Protein AF-A0A2E7PBP3-F1 (afdb_monomer_lite)

Secondary structure (DSSP, 8-state):
--HHHHHH-SS-------TTSSTT--PPPPHHHHHHHHHHHHHHHHHHHHTSHHHHHHHHHHHHHH---SSSSS-HHHHHHHHHHHHHHHHHHHHHHHHHHHHHHHTTTSS-HHHHHHHHHGGGHHHHHHHHHHHHHHHHHHGGGGHHHHHHSTTSS---SSS-TT----TTSS-HHHHHHHHHHHHHHHHHHHHHHHHHHHHHH--SHHHHHHHHHHHHHHHHHHHHHHHHHHHSPP--

pLDDT: mean 82.7, std 11.02, range [46.56, 94.81]

Radius of gyration: 22.54 Å; chains: 1; bounding box: 54×60×59 Å

Structure (mmCIF, N/CA/C/O backbone):
data_AF-A0A2E7PBP3-F1
#
_entry.id   AF-A0A2E7PBP3-F1
#
loop_
_atom_site.group_PDB
_atom_site.id
_atom_site.type_symbol
_atom_site.label_atom_id
_atom_site.label_alt_id
_atom_site.label_comp_id
_atom_site.label_asym_id
_atom_site.label_entity_id
_atom_site.label_seq_id
_atom_site.pdbx_PDB_ins_code
_atom_site.Cartn_x
_atom_site.Cartn_y
_atom_site.Cartn_z
_atom_site.occupancy
_atom_site.B_iso_or_equiv
_atom_site.auth_seq_id
_atom_site.auth_comp_id
_atom_site.auth_asym_id
_atom_site.auth_atom_id
_atom_site.pdbx_PDB_model_num
ATOM 1 N N . ASP A 1 1 ? -3.703 -24.058 8.398 1.00 50.12 1 ASP A N 1
ATOM 2 C CA . ASP A 1 1 ? -2.609 -24.426 9.314 1.00 50.12 1 ASP A CA 1
ATOM 3 C C . ASP A 1 1 ? -2.657 -23.707 10.639 1.00 50.12 1 ASP A C 1
ATOM 5 O O . ASP A 1 1 ? -2.701 -22.487 10.687 1.00 50.12 1 ASP A O 1
ATOM 9 N N . CYS A 1 2 ? -2.611 -24.463 11.728 1.00 59.47 2 CYS A N 1
ATOM 10 C CA . CYS A 1 2 ? -2.166 -23.939 13.009 1.00 59.47 2 CYS A CA 1
ATOM 11 C C . CYS A 1 2 ? -0.939 -24.756 13.399 1.00 59.47 2 CYS A C 1
ATOM 13 O O . CYS A 1 2 ? -1.044 -25.735 14.134 1.00 59.47 2 CYS A O 1
ATOM 15 N N . TYR A 1 3 ? 0.222 -24.356 12.883 1.00 58.72 3 TYR A N 1
ATOM 16 C CA . TYR A 1 3 ? 1.511 -24.913 13.292 1.00 58.72 3 TYR A CA 1
ATOM 17 C C . TYR A 1 3 ? 1.663 -24.969 14.833 1.00 58.72 3 TYR A C 1
ATOM 19 O O . TYR A 1 3 ? 2.070 -26.009 15.354 1.00 58.72 3 TYR A O 1
ATOM 27 N N . PRO A 1 4 ? 1.194 -23.953 15.599 1.00 59.94 4 PRO A N 1
ATOM 28 C CA . PRO A 1 4 ? 1.173 -24.025 17.063 1.00 59.94 4 PRO A CA 1
ATOM 29 C C . PRO A 1 4 ? 0.233 -25.099 17.637 1.00 59.94 4 PRO A C 1
ATOM 31 O O . PRO A 1 4 ? 0.480 -25.616 18.720 1.00 59.94 4 PRO A O 1
ATOM 34 N N . CYS A 1 5 ? -0.856 -25.438 16.944 1.00 65.56 5 CYS A N 1
ATOM 35 C CA . CYS A 1 5 ? -1.838 -26.419 17.405 1.00 65.56 5 CYS A CA 1
ATOM 36 C C . CYS A 1 5 ? -1.342 -27.845 17.166 1.00 65.56 5 CYS A C 1
ATOM 38 O O . CYS A 1 5 ? -1.518 -28.691 18.032 1.00 65.56 5 CYS A O 1
ATOM 40 N N . PHE A 1 6 ? -0.660 -28.097 16.044 1.00 72.81 6 PHE A N 1
ATOM 41 C CA . PHE A 1 6 ? -0.008 -29.386 15.792 1.00 72.81 6 PHE A CA 1
ATOM 42 C C . PHE A 1 6 ? 1.101 -29.673 16.815 1.00 72.81 6 PHE A C 1
ATOM 44 O O . PHE A 1 6 ? 1.270 -30.810 17.251 1.00 72.81 6 PHE A O 1
ATOM 51 N N . GLN A 1 7 ? 1.821 -28.633 17.252 1.00 72.62 7 GLN A N 1
ATOM 52 C CA . GLN A 1 7 ? 2.801 -28.747 18.334 1.00 72.62 7 GLN A CA 1
ATOM 53 C C . GLN A 1 7 ? 2.174 -28.976 19.719 1.00 72.62 7 GLN A C 1
ATOM 55 O O . GLN A 1 7 ? 2.818 -29.592 20.563 1.00 72.62 7 GLN A O 1
ATOM 60 N N . ARG A 1 8 ? 0.952 -28.485 19.971 1.00 74.00 8 ARG A N 1
ATOM 61 C CA . ARG A 1 8 ? 0.270 -28.578 21.280 1.00 74.00 8 ARG A CA 1
ATOM 62 C C . ARG A 1 8 ? -0.692 -29.762 21.418 1.00 74.00 8 ARG A C 1
ATOM 64 O O . ARG A 1 8 ? -1.149 -30.021 22.527 1.00 74.00 8 ARG A O 1
ATOM 71 N N . ALA A 1 9 ? -1.045 -30.439 20.329 1.00 76.19 9 ALA A N 1
ATOM 72 C CA . ALA A 1 9 ? -2.023 -31.521 20.350 1.00 76.19 9 ALA A CA 1
ATOM 73 C C . ALA A 1 9 ? -1.389 -32.856 20.774 1.00 76.19 9 ALA A C 1
ATOM 75 O O . ALA A 1 9 ? -0.357 -33.254 20.228 1.00 76.19 9 ALA A O 1
ATOM 76 N N . ASN A 1 10 ? -2.039 -33.552 21.713 1.00 79.00 10 ASN A N 1
ATOM 77 C CA . ASN A 1 10 ? -1.690 -34.928 22.086 1.00 79.00 10 ASN A CA 1
ATOM 78 C C . ASN A 1 10 ? -2.076 -35.927 20.984 1.00 79.00 10 ASN A C 1
ATOM 80 O O . ASN A 1 10 ? -1.294 -36.827 20.697 1.00 79.00 10 ASN A O 1
ATOM 84 N N . ASP A 1 11 ? -3.213 -35.705 20.317 1.00 77.50 11 ASP A N 1
ATOM 85 C CA . ASP A 1 11 ? -3.661 -36.482 19.159 1.00 77.50 11 ASP A CA 1
ATOM 86 C C . ASP A 1 11 ? -3.612 -35.617 17.897 1.00 77.50 11 ASP A C 1
ATOM 88 O O . ASP A 1 11 ? -4.180 -34.523 17.835 1.00 77.50 11 ASP A O 1
ATOM 92 N N . ARG A 1 12 ? -2.870 -36.086 16.892 1.00 79.25 12 ARG A N 1
ATOM 93 C CA . ARG A 1 12 ? -2.597 -35.342 15.659 1.00 79.25 12 ARG A CA 1
ATOM 94 C C . ARG A 1 12 ? -3.465 -35.880 14.534 1.00 79.25 12 ARG A C 1
ATOM 96 O O . ARG A 1 12 ? -3.258 -37.000 14.080 1.00 79.25 12 ARG A O 1
ATOM 103 N N . GLU A 1 13 ? -4.373 -35.048 14.038 1.00 75.94 13 GLU A N 1
ATOM 104 C CA . GLU A 1 13 ? -5.238 -35.381 12.906 1.00 75.94 13 GLU A CA 1
ATOM 105 C C . GLU A 1 13 ? -5.056 -34.394 11.752 1.00 75.94 13 GLU A C 1
ATOM 107 O O . GLU A 1 13 ? -4.925 -33.180 11.948 1.00 75.94 13 GLU A O 1
ATOM 112 N N . ILE A 1 14 ? -5.066 -34.922 10.528 1.00 69.38 14 ILE A N 1
ATOM 113 C CA . ILE A 1 14 ? -5.002 -34.123 9.305 1.00 69.38 14 ILE A CA 1
ATOM 114 C C . ILE A 1 14 ? -6.426 -33.706 8.947 1.00 69.38 14 ILE A C 1
ATOM 116 O O . ILE A 1 14 ? -7.207 -34.492 8.419 1.00 69.38 14 ILE A O 1
ATOM 120 N N . ASN A 1 15 ? -6.755 -32.449 9.228 1.00 68.88 15 ASN A N 1
ATOM 121 C CA . ASN A 1 15 ? -8.047 -31.870 8.883 1.00 68.88 15 ASN A CA 1
ATOM 122 C C . ASN A 1 15 ? -7.936 -31.063 7.584 1.00 68.88 15 ASN A C 1
ATOM 124 O O . ASN A 1 15 ? -7.328 -29.991 7.560 1.00 68.88 15 ASN A O 1
ATOM 128 N N . LEU A 1 16 ? -8.555 -31.563 6.513 1.00 62.84 16 LEU A N 1
ATOM 129 C CA . LEU A 1 16 ? -8.739 -30.808 5.275 1.00 62.84 16 LEU A CA 1
ATOM 130 C C . LEU A 1 16 ? -9.813 -29.739 5.504 1.00 62.84 16 LEU A C 1
ATOM 132 O O . LEU A 1 16 ? -10.964 -30.051 5.807 1.00 62.84 16 LEU A O 1
ATOM 136 N N . ARG A 1 17 ? -9.433 -28.466 5.375 1.00 58.81 17 ARG A N 1
ATOM 137 C CA . ARG A 1 17 ? -10.348 -27.319 5.452 1.00 58.81 17 ARG A CA 1
ATOM 138 C C . ARG A 1 17 ? -10.373 -26.588 4.111 1.00 58.81 17 ARG A C 1
ATOM 140 O O . ARG A 1 17 ? -9.314 -26.451 3.500 1.00 58.81 17 ARG A O 1
ATOM 147 N N . PRO A 1 18 ? -11.537 -26.086 3.669 1.00 55.66 18 PRO A N 1
ATOM 148 C CA . PRO A 1 18 ? -11.598 -25.240 2.490 1.00 55.66 18 PRO A CA 1
ATOM 149 C C . PRO A 1 18 ? -10.887 -23.890 2.753 1.00 55.66 18 PRO A C 1
ATOM 151 O O . PRO A 1 18 ? -10.812 -23.441 3.906 1.00 55.66 18 PRO A O 1
ATOM 154 N N . PRO A 1 19 ? -10.303 -23.265 1.712 1.00 52.78 19 PRO A N 1
ATOM 155 C CA . PRO A 1 19 ? -9.410 -22.103 1.836 1.00 52.78 19 PRO A CA 1
ATOM 156 C C . PRO A 1 19 ? -10.074 -20.846 2.428 1.00 52.78 19 PRO A C 1
ATOM 158 O O . PRO A 1 19 ? -9.392 -19.964 2.943 1.00 52.78 19 PRO A O 1
ATOM 161 N N . ASP A 1 20 ? -11.401 -20.778 2.418 1.00 48.91 20 ASP A N 1
ATOM 162 C CA . ASP A 1 20 ? -12.243 -19.705 2.953 1.00 48.91 20 ASP A CA 1
ATOM 163 C C . ASP A 1 20 ? -12.554 -19.836 4.460 1.00 48.91 20 ASP A C 1
ATOM 165 O O . ASP A 1 20 ? -12.991 -18.873 5.090 1.00 48.91 20 ASP A O 1
ATOM 169 N N . GLY A 1 21 ? -12.280 -20.989 5.085 1.00 47.09 21 GLY A N 1
ATOM 170 C CA . GLY A 1 21 ? -12.581 -21.253 6.503 1.00 47.09 21 GLY A CA 1
ATOM 171 C C . GLY A 1 21 ? -11.611 -20.627 7.522 1.00 47.09 21 GLY A C 1
ATOM 172 O O . GLY A 1 21 ? -11.747 -20.851 8.727 1.00 47.09 21 GLY A O 1
ATOM 173 N N . GLY A 1 22 ? -10.604 -19.881 7.057 1.00 48.12 22 GLY A N 1
ATOM 174 C CA . GLY A 1 22 ? -9.501 -19.328 7.856 1.00 48.12 22 GLY A CA 1
ATOM 175 C C . GLY A 1 22 ? -9.790 -18.077 8.710 1.00 48.12 22 GLY A C 1
ATOM 176 O O . GLY A 1 22 ? -9.338 -18.045 9.857 1.00 48.12 22 GLY A O 1
ATOM 177 N N . PRO A 1 23 ? -10.559 -17.062 8.260 1.00 49.47 23 PRO A N 1
ATOM 178 C CA . PRO A 1 23 ? -10.717 -15.810 9.009 1.00 49.47 23 PRO A CA 1
ATOM 179 C C . PRO A 1 23 ? -11.708 -15.911 10.189 1.00 49.47 23 PRO A C 1
ATOM 181 O O . PRO A 1 23 ? -12.169 -14.908 10.730 1.00 49.47 23 PRO A O 1
ATOM 184 N N . GLY A 1 24 ? -12.078 -17.128 10.596 1.00 46.56 24 GLY A N 1
ATOM 185 C CA . GLY A 1 24 ? -12.981 -17.394 11.717 1.00 46.56 24 GLY A CA 1
ATOM 186 C C . GLY A 1 24 ? -12.306 -17.517 13.085 1.00 46.56 24 GLY A C 1
ATOM 187 O O . GLY A 1 24 ? -13.014 -17.676 14.077 1.00 46.56 24 GLY A O 1
ATOM 188 N N . ARG A 1 25 ? -10.968 -17.482 13.180 1.00 50.78 25 ARG A N 1
ATOM 189 C CA . ARG A 1 25 ? -10.308 -17.523 14.494 1.00 50.78 25 ARG A CA 1
ATOM 190 C C . ARG A 1 25 ? -10.480 -16.176 15.193 1.00 50.78 25 ARG A C 1
ATOM 192 O O . ARG A 1 25 ? -9.994 -15.162 14.713 1.00 50.78 25 ARG A O 1
ATOM 199 N N . ASN A 1 26 ? -11.125 -16.204 16.357 1.00 49.38 26 ASN A N 1
ATOM 200 C CA . ASN A 1 26 ? -11.269 -15.085 17.299 1.00 49.38 26 ASN A CA 1
ATOM 201 C C . ASN A 1 26 ? -9.940 -14.668 17.965 1.00 49.38 26 ASN A C 1
ATOM 203 O O . ASN A 1 26 ? -9.948 -14.078 19.042 1.00 49.38 26 ASN A O 1
ATOM 207 N N . GLU A 1 27 ? -8.795 -15.007 17.377 1.00 58.09 27 GLU A N 1
ATOM 208 C CA . GLU A 1 27 ? -7.503 -14.614 17.923 1.00 58.09 27 GLU A CA 1
ATOM 209 C C . GLU A 1 27 ? -7.128 -13.259 17.321 1.00 58.09 27 GLU A C 1
ATOM 211 O O . GLU A 1 27 ? -7.118 -13.126 16.093 1.00 58.09 27 GLU A O 1
ATOM 216 N N . PRO A 1 28 ? -6.856 -12.237 18.154 1.00 61.94 28 PRO A N 1
ATOM 217 C CA . PRO A 1 28 ? -6.335 -10.983 17.649 1.00 61.94 28 PRO A CA 1
ATOM 218 C C . PRO A 1 28 ? -5.055 -11.267 16.864 1.00 61.94 28 PRO A C 1
ATOM 220 O O . PRO A 1 28 ? -4.214 -12.067 17.278 1.00 61.94 28 PRO A O 1
ATOM 223 N N . VAL A 1 29 ? -4.937 -10.610 15.716 1.00 70.25 29 VAL A N 1
ATOM 224 C CA . VAL A 1 29 ? -3.761 -10.695 14.855 1.00 70.25 29 VAL A CA 1
ATOM 225 C C . VAL A 1 29 ? -2.494 -10.376 15.657 1.00 70.25 29 VAL A C 1
ATOM 227 O O . VAL A 1 29 ? -2.512 -9.495 16.518 1.00 70.25 29 VAL A O 1
ATOM 230 N N . THR A 1 30 ? -1.400 -11.093 15.393 1.00 83.62 30 THR A N 1
ATOM 231 C CA . THR A 1 30 ? -0.094 -10.778 15.987 1.00 83.62 30 THR A CA 1
ATOM 232 C C . THR A 1 30 ? 0.406 -9.424 15.486 1.00 83.62 30 THR A C 1
ATOM 234 O O . THR A 1 30 ? 0.075 -9.002 14.376 1.00 83.62 30 THR A O 1
ATOM 237 N N . ASP A 1 31 ? 1.220 -8.736 16.286 1.00 86.25 31 ASP A N 1
ATOM 238 C CA . ASP A 1 31 ? 1.778 -7.435 15.890 1.00 86.25 31 ASP A CA 1
ATOM 239 C C . ASP A 1 31 ? 2.553 -7.521 14.573 1.00 86.25 31 ASP A C 1
ATOM 241 O O . ASP A 1 31 ? 2.457 -6.617 13.746 1.00 86.25 31 ASP A O 1
ATOM 245 N N . ASP A 1 32 ? 3.221 -8.650 14.336 1.00 88.50 32 ASP A N 1
ATOM 246 C CA . ASP A 1 32 ? 3.989 -8.907 13.119 1.00 88.50 32 ASP A CA 1
ATOM 247 C C . ASP A 1 32 ? 3.109 -8.910 11.866 1.00 88.50 32 ASP A C 1
ATOM 249 O O . ASP A 1 32 ? 3.471 -8.319 10.852 1.00 88.50 32 ASP A O 1
ATOM 253 N N . LEU A 1 33 ? 1.928 -9.538 11.920 1.00 87.56 33 LEU A N 1
ATOM 254 C CA . LEU A 1 33 ? 1.027 -9.578 10.768 1.00 87.56 33 LEU A CA 1
ATOM 255 C C . LEU A 1 33 ? 0.366 -8.213 10.542 1.00 87.56 33 LEU A C 1
ATOM 257 O O . LEU A 1 33 ? 0.184 -7.809 9.396 1.00 87.56 33 LEU A O 1
ATOM 261 N N . LEU A 1 34 ? 0.052 -7.470 11.607 1.00 90.00 34 LEU A N 1
ATOM 262 C CA . LEU A 1 34 ? -0.427 -6.097 11.459 1.00 90.00 34 LEU A CA 1
ATOM 263 C C . LEU A 1 34 ? 0.642 -5.203 10.811 1.00 90.00 34 LEU A C 1
ATOM 265 O O . LEU A 1 34 ? 0.336 -4.458 9.878 1.00 90.00 34 LEU A O 1
ATOM 269 N N . ALA A 1 35 ? 1.888 -5.304 11.280 1.00 90.94 35 ALA A N 1
ATOM 270 C CA . ALA A 1 35 ? 3.021 -4.590 10.710 1.00 90.94 35 ALA A CA 1
ATOM 271 C C . ALA A 1 35 ? 3.249 -4.986 9.246 1.00 90.94 35 ALA A C 1
ATOM 273 O O . ALA A 1 35 ? 3.438 -4.106 8.416 1.00 90.94 35 ALA A O 1
ATOM 274 N N . LEU A 1 36 ? 3.146 -6.275 8.907 1.00 91.62 36 LEU A N 1
ATOM 275 C CA . LEU A 1 36 ? 3.270 -6.770 7.535 1.00 91.62 36 LEU A CA 1
ATOM 276 C C . LEU A 1 36 ? 2.199 -6.182 6.609 1.00 91.62 36 LEU A C 1
ATOM 278 O O . LEU A 1 36 ? 2.521 -5.729 5.515 1.00 91.62 36 LEU A O 1
ATOM 282 N N . VAL A 1 37 ? 0.934 -6.161 7.036 1.00 90.56 37 VAL A N 1
ATOM 283 C CA . VAL A 1 37 ? -0.168 -5.610 6.229 1.00 90.56 37 VAL A CA 1
ATOM 284 C C . VAL A 1 37 ? -0.010 -4.101 6.040 1.00 90.56 37 VAL A C 1
ATOM 286 O O . VAL A 1 37 ? -0.184 -3.600 4.930 1.00 90.56 37 VAL A O 1
ATOM 289 N N . ALA A 1 38 ? 0.358 -3.373 7.099 1.00 91.88 38 ALA A N 1
ATOM 290 C CA . ALA A 1 38 ? 0.622 -1.940 7.014 1.00 91.88 38 ALA A CA 1
ATOM 291 C C . ALA A 1 38 ? 1.841 -1.630 6.134 1.00 91.88 38 ALA A C 1
ATOM 293 O O . ALA A 1 38 ? 1.794 -0.691 5.342 1.00 91.88 38 ALA A O 1
ATOM 294 N N . LEU A 1 39 ? 2.897 -2.443 6.233 1.00 93.50 39 LEU A N 1
ATOM 295 C CA . LEU A 1 39 ? 4.080 -2.343 5.389 1.00 93.50 39 LEU A CA 1
ATOM 296 C C . LEU A 1 39 ? 3.709 -2.562 3.925 1.00 93.50 39 LEU A C 1
ATOM 298 O O . LEU A 1 39 ? 4.010 -1.709 3.106 1.00 93.50 39 LEU A O 1
ATOM 302 N N . MET A 1 40 ? 2.997 -3.647 3.614 1.00 92.00 40 MET A N 1
ATOM 303 C CA . MET A 1 40 ? 2.565 -3.975 2.255 1.00 92.00 40 MET A CA 1
ATOM 304 C C . MET A 1 40 ? 1.701 -2.867 1.638 1.00 92.00 40 MET A C 1
ATOM 306 O O . MET A 1 40 ? 1.922 -2.479 0.497 1.00 92.00 40 MET A O 1
ATOM 310 N N . LEU A 1 41 ? 0.729 -2.327 2.378 1.00 91.38 41 LEU A N 1
ATOM 311 C CA . LEU A 1 41 ? -0.099 -1.221 1.884 1.00 91.38 41 LEU A CA 1
ATOM 312 C C . LEU A 1 41 ? 0.713 0.060 1.709 1.00 91.38 41 LEU A C 1
ATOM 314 O O . LEU A 1 41 ? 0.583 0.738 0.691 1.00 91.38 41 LEU A O 1
ATOM 318 N N . GLY A 1 42 ? 1.556 0.387 2.685 1.00 92.56 42 GLY A N 1
ATOM 319 C CA . GLY A 1 42 ? 2.391 1.579 2.662 1.00 92.56 42 GLY A CA 1
ATOM 320 C C . GLY A 1 42 ? 3.400 1.578 1.520 1.00 92.56 42 GLY A C 1
ATOM 321 O O . GLY A 1 42 ? 3.519 2.582 0.825 1.00 92.56 42 GLY A O 1
ATOM 322 N N . THR A 1 43 ? 4.091 0.460 1.289 1.00 91.94 43 THR A N 1
ATOM 323 C CA . THR A 1 43 ? 5.125 0.363 0.252 1.00 91.94 43 THR A CA 1
ATOM 324 C C . THR A 1 43 ? 4.532 0.421 -1.144 1.00 91.94 43 THR A C 1
ATOM 326 O O . THR A 1 43 ? 5.032 1.184 -1.957 1.00 91.94 43 THR A O 1
ATOM 329 N N . VAL A 1 44 ? 3.434 -0.290 -1.421 1.00 89.75 44 VAL A N 1
ATOM 330 C CA . VAL A 1 44 ? 2.778 -0.207 -2.740 1.00 89.75 44 VAL A CA 1
ATOM 331 C C . VAL A 1 44 ? 2.176 1.187 -2.959 1.00 89.75 44 VAL A C 1
ATOM 333 O O . VAL A 1 44 ? 2.178 1.703 -4.073 1.00 89.75 44 VAL A O 1
ATOM 336 N N . THR A 1 45 ? 1.680 1.840 -1.902 1.00 89.31 45 THR A N 1
ATOM 337 C CA . THR A 1 45 ? 1.207 3.233 -2.005 1.00 89.31 45 THR A CA 1
ATOM 338 C C . THR A 1 45 ? 2.361 4.180 -2.330 1.00 89.31 45 THR A C 1
ATOM 340 O O . THR A 1 45 ? 2.196 5.052 -3.177 1.00 89.31 45 THR A O 1
ATOM 343 N N . PHE A 1 46 ? 3.523 4.001 -1.694 1.00 91.81 46 PHE A N 1
ATOM 344 C CA . PHE A 1 46 ? 4.713 4.791 -1.994 1.00 91.81 46 PHE A CA 1
ATOM 345 C C . PHE A 1 46 ? 5.236 4.538 -3.408 1.00 91.81 46 PHE A C 1
ATOM 347 O O . PHE A 1 46 ? 5.533 5.501 -4.096 1.00 91.81 46 PHE A O 1
ATOM 354 N N . ASP A 1 47 ? 5.288 3.282 -3.850 1.00 89.25 47 ASP A N 1
ATOM 355 C CA . ASP A 1 47 ? 5.713 2.899 -5.200 1.00 89.25 47 ASP A CA 1
ATOM 356 C C . ASP A 1 47 ? 4.852 3.568 -6.281 1.00 89.25 47 ASP A C 1
ATOM 358 O O . ASP A 1 47 ? 5.364 4.158 -7.225 1.00 89.25 47 ASP A O 1
ATOM 362 N N . GLY A 1 48 ? 3.528 3.574 -6.100 1.00 86.75 48 GLY A N 1
ATOM 363 C CA . GLY A 1 48 ? 2.649 4.308 -7.005 1.00 86.75 48 GLY A CA 1
ATOM 364 C C . GLY A 1 48 ? 2.808 5.825 -6.894 1.00 86.75 48 GLY A C 1
ATOM 365 O O . GLY A 1 48 ? 2.788 6.519 -7.904 1.00 86.75 48 GLY A O 1
ATOM 366 N N . PHE A 1 49 ? 2.974 6.356 -5.681 1.00 89.25 49 PHE A N 1
ATOM 367 C CA . PHE A 1 49 ? 3.121 7.794 -5.455 1.00 89.25 49 PHE A CA 1
ATOM 368 C C . PHE A 1 49 ? 4.446 8.353 -5.994 1.00 89.25 49 PHE A C 1
ATOM 370 O O . PHE A 1 49 ? 4.457 9.466 -6.521 1.00 89.25 49 PHE A O 1
ATOM 377 N N . SER A 1 50 ? 5.541 7.598 -5.905 1.00 89.88 50 SER A N 1
ATOM 378 C CA . SER A 1 50 ? 6.876 8.028 -6.334 1.00 89.88 50 SER A CA 1
ATOM 379 C C . SER A 1 50 ? 6.987 8.216 -7.850 1.00 89.88 50 SER A C 1
ATOM 381 O O . SER A 1 50 ? 7.805 9.011 -8.310 1.00 89.88 50 SER A O 1
ATOM 383 N N . ALA A 1 51 ? 6.115 7.550 -8.611 1.00 85.94 51 ALA A N 1
ATOM 384 C CA . ALA A 1 51 ? 5.974 7.696 -10.056 1.00 85.94 51 ALA A CA 1
ATOM 385 C C . ALA A 1 51 ? 5.089 8.891 -10.484 1.00 85.94 51 ALA A C 1
ATOM 387 O O . ALA A 1 51 ? 4.866 9.099 -11.679 1.00 85.94 51 ALA A O 1
ATOM 388 N N . THR A 1 52 ? 4.547 9.670 -9.535 1.00 87.62 52 THR A N 1
ATOM 389 C CA . THR A 1 52 ? 3.645 10.800 -9.827 1.00 87.62 52 THR A CA 1
ATOM 390 C C . THR A 1 52 ? 4.371 12.152 -9.895 1.00 87.62 52 THR A C 1
ATOM 392 O O . THR A 1 52 ? 5.360 12.356 -9.185 1.00 87.62 52 THR A O 1
ATOM 395 N N . PRO A 1 53 ? 3.829 13.142 -10.641 1.00 87.25 53 PRO A N 1
ATOM 396 C CA . PRO A 1 53 ? 4.335 14.525 -10.658 1.00 87.25 53 PRO A CA 1
ATOM 397 C C . PRO A 1 53 ? 4.492 15.162 -9.282 1.00 87.25 53 PRO A C 1
ATOM 399 O O . PRO A 1 53 ? 5.457 15.880 -9.038 1.00 87.25 53 PRO A O 1
ATOM 402 N N . ALA A 1 54 ? 3.588 14.844 -8.355 1.00 87.88 54 ALA A N 1
ATOM 403 C CA . ALA A 1 54 ? 3.632 15.383 -7.002 1.00 87.88 54 ALA A CA 1
ATOM 404 C C . ALA A 1 54 ? 4.899 14.963 -6.237 1.00 87.88 54 ALA A C 1
ATOM 406 O O . ALA A 1 54 ? 5.433 15.751 -5.454 1.00 87.88 54 ALA A O 1
ATOM 407 N N . TRP A 1 55 ? 5.389 13.737 -6.453 1.00 91.00 55 TRP A N 1
ATOM 408 C CA . TRP A 1 55 ? 6.641 13.295 -5.843 1.00 91.00 55 TRP A CA 1
ATOM 409 C C . TRP A 1 55 ? 7.854 13.931 -6.514 1.00 91.00 55 TRP A C 1
ATOM 411 O O . TRP A 1 55 ? 8.790 14.331 -5.825 1.00 91.00 55 TRP A O 1
ATOM 421 N N . ASP A 1 56 ? 7.827 14.090 -7.837 1.00 87.88 56 ASP A N 1
ATOM 422 C CA . ASP A 1 56 ? 8.922 14.744 -8.551 1.00 87.88 56 ASP A CA 1
ATOM 423 C C . ASP A 1 56 ? 9.108 16.206 -8.119 1.00 87.88 56 ASP A C 1
ATOM 425 O O . ASP A 1 56 ? 10.230 16.640 -7.855 1.00 87.88 56 ASP A O 1
ATOM 429 N N . ASP A 1 57 ? 8.010 16.938 -7.929 1.00 88.44 57 ASP A N 1
ATOM 430 C CA . ASP A 1 57 ? 8.042 18.295 -7.378 1.00 88.44 57 ASP A CA 1
ATOM 431 C C . ASP A 1 57 ? 8.636 18.320 -5.959 1.00 88.44 57 ASP A C 1
ATOM 433 O O . ASP A 1 57 ? 9.456 19.185 -5.636 1.00 88.44 57 ASP A O 1
ATOM 437 N N . PHE A 1 58 ? 8.290 17.340 -5.117 1.00 87.88 58 PHE A N 1
ATOM 438 C CA . PHE A 1 58 ? 8.871 17.198 -3.779 1.00 87.88 58 PHE A CA 1
ATOM 439 C C . PHE A 1 58 ? 10.376 16.880 -3.819 1.00 87.88 58 PHE A C 1
ATOM 441 O O . PHE A 1 58 ? 11.153 17.435 -3.032 1.00 87.88 58 PHE A O 1
ATOM 448 N N . ARG A 1 59 ? 10.816 16.031 -4.756 1.00 87.31 59 ARG A N 1
ATOM 449 C CA . ARG A 1 59 ? 12.238 15.739 -4.985 1.00 87.31 59 ARG A CA 1
ATOM 450 C C . ARG A 1 59 ? 13.000 16.998 -5.392 1.00 87.31 59 ARG A C 1
ATOM 452 O O . ARG A 1 59 ? 14.035 17.298 -4.801 1.00 87.31 59 ARG A O 1
ATOM 459 N N . ARG A 1 60 ? 12.465 17.780 -6.334 1.00 86.06 60 ARG A N 1
ATOM 460 C CA . ARG A 1 60 ? 13.063 19.054 -6.776 1.00 86.06 60 ARG A CA 1
ATOM 461 C C . ARG A 1 60 ? 13.150 20.072 -5.644 1.00 86.06 60 ARG A C 1
ATOM 463 O O . ARG A 1 60 ? 14.198 20.679 -5.458 1.00 86.06 60 ARG A O 1
ATOM 470 N N . PHE A 1 61 ? 12.087 20.211 -4.854 1.00 86.31 61 PHE A N 1
ATOM 471 C CA . PHE A 1 61 ? 12.078 21.046 -3.651 1.00 86.31 61 PHE A CA 1
ATOM 472 C C . PHE A 1 61 ? 13.167 20.625 -2.654 1.00 86.31 61 PHE A C 1
ATOM 474 O O . PHE A 1 61 ? 13.897 21.466 -2.134 1.00 86.31 61 PHE A O 1
ATOM 481 N N . SER A 1 62 ? 13.336 19.320 -2.431 1.00 84.00 62 SER A N 1
ATOM 482 C CA . SER A 1 62 ? 14.384 18.793 -1.547 1.00 84.00 62 SER A CA 1
ATOM 483 C C . SER A 1 62 ? 15.792 19.149 -2.040 1.00 84.00 62 SER A C 1
ATOM 485 O O . SER A 1 62 ? 16.642 19.532 -1.236 1.00 84.00 62 SER A O 1
ATOM 487 N N . VAL A 1 63 ? 16.026 19.082 -3.355 1.00 84.00 63 VAL A N 1
ATOM 488 C CA . VAL A 1 63 ? 17.291 19.498 -3.982 1.00 84.00 63 VAL A CA 1
ATOM 489 C C . VAL A 1 63 ? 17.528 21.002 -3.839 1.00 84.00 63 VAL A C 1
ATOM 491 O O . VAL A 1 63 ? 18.647 21.402 -3.532 1.00 84.00 63 VAL A O 1
ATOM 494 N N . ASP A 1 64 ? 16.503 21.833 -4.032 1.00 83.25 64 ASP A N 1
ATOM 495 C CA . ASP A 1 64 ? 16.618 23.297 -3.957 1.00 83.25 64 ASP A CA 1
ATOM 496 C C . ASP A 1 64 ? 16.983 23.787 -2.541 1.00 83.25 64 ASP A C 1
ATOM 498 O O . ASP A 1 64 ? 17.775 24.712 -2.374 1.00 83.25 64 ASP A O 1
ATOM 502 N N . LEU A 1 65 ? 16.478 23.118 -1.500 1.00 81.62 65 LEU A N 1
ATOM 503 C CA . LEU A 1 65 ? 16.707 23.516 -0.105 1.00 81.62 65 LEU A CA 1
ATOM 504 C C . LEU A 1 65 ? 18.000 22.963 0.485 1.00 81.62 65 LEU A C 1
ATOM 506 O O . LEU A 1 65 ? 18.689 23.652 1.236 1.00 81.62 65 LEU A O 1
ATOM 510 N N . ILE A 1 66 ? 18.271 21.682 0.233 1.00 78.12 66 ILE A N 1
ATOM 511 C CA . ILE A 1 66 ? 19.363 20.939 0.878 1.00 78.12 66 ILE A CA 1
ATOM 512 C C . ILE A 1 66 ? 20.617 20.959 -0.017 1.00 78.12 66 ILE A C 1
ATOM 514 O O . ILE A 1 66 ? 21.726 20.687 0.444 1.00 78.12 66 ILE A O 1
ATOM 518 N N . GLY A 1 67 ? 20.458 21.336 -1.289 1.00 74.62 67 GLY A N 1
ATOM 519 C CA . GLY A 1 67 ? 21.450 21.172 -2.340 1.00 74.62 67 GLY A CA 1
ATOM 520 C C . GLY A 1 67 ? 21.414 19.758 -2.923 1.00 74.62 67 GLY A C 1
ATOM 521 O O . GLY A 1 67 ? 20.952 18.807 -2.290 1.00 74.62 67 GLY A O 1
ATOM 522 N N . ALA A 1 68 ? 21.943 19.587 -4.137 1.00 68.69 68 ALA A N 1
ATOM 523 C CA . ALA A 1 68 ? 22.059 18.267 -4.768 1.00 68.69 68 A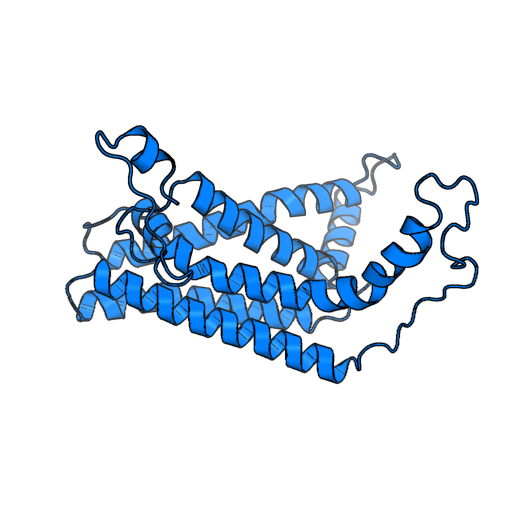LA A CA 1
ATOM 524 C C . ALA A 1 68 ? 22.942 17.300 -3.947 1.00 68.69 68 ALA A C 1
ATOM 526 O O . ALA A 1 68 ? 22.759 16.093 -3.995 1.00 68.69 68 ALA A O 1
ATOM 527 N N . GLY A 1 69 ? 23.870 17.807 -3.131 1.00 64.62 69 GLY A N 1
ATOM 528 C CA . GLY A 1 69 ? 24.877 16.963 -2.485 1.00 64.62 69 GLY A CA 1
ATOM 529 C C . GLY A 1 69 ? 25.960 16.531 -3.482 1.00 64.62 69 GLY A C 1
ATOM 530 O O . GLY A 1 69 ? 25.725 16.383 -4.677 1.00 64.62 69 GLY A O 1
ATOM 531 N N . GLY A 1 70 ? 27.197 16.416 -3.002 1.00 56.12 70 GLY A N 1
ATOM 532 C CA . GLY A 1 70 ? 28.394 16.371 -3.850 1.00 56.12 70 GLY A CA 1
ATOM 533 C C . GLY A 1 70 ? 28.812 15.001 -4.395 1.00 56.12 70 GLY A C 1
ATOM 534 O O . GLY A 1 70 ? 29.961 14.877 -4.805 1.00 56.12 70 GLY A O 1
ATOM 535 N N . GLY A 1 71 ? 27.963 13.967 -4.373 1.00 63.62 71 GLY A N 1
ATOM 536 C CA . GLY A 1 71 ? 28.358 12.634 -4.849 1.00 63.62 71 GLY A CA 1
ATOM 537 C C . GLY A 1 71 ? 27.207 11.784 -5.382 1.00 63.62 71 GLY A C 1
ATOM 538 O O . GLY A 1 71 ? 26.088 11.870 -4.882 1.00 63.62 71 GLY A O 1
ATOM 539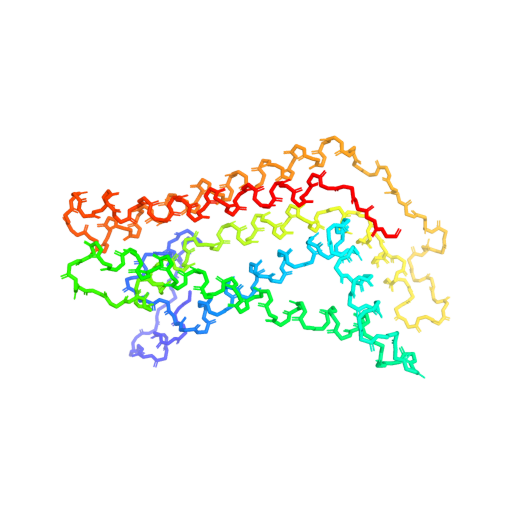 N N . ASP A 1 72 ? 27.519 10.920 -6.354 1.00 62.06 72 ASP A N 1
ATOM 540 C CA . ASP A 1 72 ? 26.560 10.064 -7.076 1.00 62.06 72 ASP A CA 1
ATOM 541 C C . ASP A 1 72 ? 25.792 9.084 -6.168 1.00 62.06 72 ASP A C 1
ATOM 543 O O . ASP A 1 72 ? 24.705 8.633 -6.516 1.00 62.06 72 ASP A O 1
ATOM 547 N N . VAL A 1 73 ? 26.343 8.756 -4.992 1.00 60.22 73 VAL A N 1
ATOM 548 C CA . VAL A 1 73 ? 25.796 7.730 -4.080 1.00 60.22 73 VAL A CA 1
ATOM 549 C C . VAL A 1 73 ? 24.950 8.324 -2.944 1.00 60.22 73 VAL A C 1
ATOM 551 O O . VAL A 1 73 ? 24.012 7.685 -2.478 1.00 60.22 73 VAL A O 1
ATOM 554 N N . LEU A 1 74 ? 25.253 9.545 -2.489 1.00 64.56 74 LEU A N 1
ATOM 555 C CA . LEU A 1 74 ? 24.537 10.229 -1.402 1.00 64.56 74 LEU A CA 1
ATOM 556 C C . LEU A 1 74 ? 24.134 11.636 -1.854 1.00 64.56 74 LEU A C 1
ATOM 558 O O . LEU A 1 74 ? 24.649 12.646 -1.372 1.00 64.56 74 LEU A O 1
ATOM 562 N N . ASN A 1 75 ? 23.209 11.669 -2.809 1.00 77.94 75 ASN A N 1
ATOM 563 C CA . ASN A 1 75 ? 22.513 12.870 -3.261 1.00 77.94 75 ASN A CA 1
ATOM 564 C C . ASN A 1 75 ? 21.190 13.028 -2.480 1.00 77.94 75 ASN A C 1
ATOM 566 O O . ASN A 1 75 ? 20.606 12.041 -2.018 1.00 77.94 75 ASN A O 1
ATOM 570 N N . SER A 1 76 ? 20.704 14.261 -2.333 1.00 78.81 76 SER A N 1
ATOM 571 C CA . SER A 1 76 ? 19.415 14.568 -1.695 1.00 78.81 76 SER A CA 1
ATOM 572 C C . SER A 1 76 ? 18.224 13.837 -2.329 1.00 78.81 76 SER A C 1
ATOM 574 O O . SER A 1 76 ? 17.279 13.506 -1.614 1.00 78.81 76 SER A O 1
ATOM 576 N N . LEU A 1 77 ? 18.298 13.492 -3.618 1.00 82.38 77 LEU A N 1
ATOM 577 C CA . LEU A 1 77 ? 17.303 12.673 -4.322 1.00 82.38 77 LEU A CA 1
ATOM 578 C C . LEU A 1 77 ? 17.208 11.247 -3.757 1.00 82.38 77 LEU A C 1
ATOM 580 O O . LEU A 1 77 ? 16.135 10.808 -3.347 1.00 82.38 77 LEU A O 1
ATOM 584 N N . VAL A 1 78 ? 18.344 10.547 -3.665 1.00 84.00 78 VAL A N 1
ATOM 585 C CA . VAL A 1 78 ? 18.411 9.173 -3.133 1.00 84.00 78 VAL A CA 1
ATOM 586 C C . VAL A 1 78 ? 17.971 9.147 -1.672 1.00 84.00 78 VAL A C 1
ATOM 588 O O . VAL A 1 78 ? 17.281 8.223 -1.237 1.00 84.00 78 VAL A O 1
ATOM 591 N N . LEU A 1 79 ? 18.334 10.181 -0.908 1.00 85.56 79 LEU A N 1
ATOM 592 C CA . LEU A 1 79 ? 17.907 10.321 0.478 1.00 85.56 79 LEU A CA 1
ATOM 593 C C . LEU A 1 79 ? 16.387 10.513 0.587 1.00 85.56 79 LEU A C 1
ATOM 595 O O . LEU A 1 79 ? 15.768 9.880 1.440 1.00 85.56 79 LEU A O 1
ATOM 599 N N . ALA A 1 80 ? 15.783 11.340 -0.272 1.00 86.56 80 ALA A N 1
ATOM 600 C CA . ALA A 1 80 ? 14.337 11.557 -0.300 1.00 86.56 80 ALA A CA 1
ATOM 601 C C . ALA A 1 80 ? 13.575 10.261 -0.615 1.00 86.56 80 ALA A C 1
ATOM 603 O O . ALA A 1 80 ? 12.641 9.917 0.111 1.00 86.56 80 ALA A O 1
ATOM 604 N N . ASP A 1 81 ? 14.016 9.502 -1.622 1.00 88.12 81 ASP A N 1
ATOM 605 C CA . ASP A 1 81 ? 13.402 8.220 -1.985 1.00 88.12 81 ASP A CA 1
ATOM 606 C C . ASP A 1 81 ? 13.566 7.179 -0.866 1.00 88.12 81 ASP A C 1
ATOM 608 O O . ASP A 1 81 ? 12.596 6.534 -0.464 1.00 88.12 81 ASP A O 1
ATOM 612 N N . THR A 1 82 ? 14.762 7.077 -0.275 1.00 89.06 82 THR A N 1
ATOM 613 C CA . THR A 1 82 ? 15.035 6.159 0.847 1.00 89.06 82 THR A CA 1
ATOM 614 C C . THR A 1 82 ? 14.171 6.484 2.067 1.00 89.06 82 THR A C 1
ATOM 616 O O . THR A 1 82 ? 13.616 5.587 2.708 1.00 89.06 82 THR A O 1
ATOM 619 N N . LEU A 1 83 ? 14.026 7.772 2.392 1.00 90.25 83 LEU A N 1
ATOM 620 C CA . LEU A 1 83 ? 13.144 8.216 3.466 1.00 90.25 83 LEU A CA 1
ATOM 621 C C . LEU A 1 83 ? 11.679 7.945 3.127 1.00 90.25 83 LEU A C 1
ATOM 623 O O . LEU A 1 83 ? 10.939 7.539 4.015 1.00 90.25 83 LEU A O 1
ATOM 627 N N . GLY A 1 84 ? 11.261 8.107 1.873 1.00 90.12 84 GLY A N 1
ATOM 628 C CA . GLY A 1 84 ? 9.909 7.786 1.422 1.00 90.12 84 GLY A CA 1
ATOM 629 C C . GLY A 1 84 ? 9.537 6.319 1.658 1.00 90.12 84 GLY A C 1
ATOM 630 O O . GLY A 1 84 ? 8.509 6.044 2.283 1.00 90.12 84 GLY A O 1
ATOM 631 N N . VAL A 1 85 ? 10.423 5.386 1.285 1.00 91.38 85 VAL A N 1
ATOM 632 C CA . VAL A 1 85 ? 10.233 3.937 1.506 1.00 91.38 85 VAL A CA 1
ATOM 633 C C . VAL A 1 85 ? 10.026 3.603 2.986 1.00 91.38 85 VAL A C 1
ATOM 635 O O . VAL A 1 85 ? 9.239 2.715 3.311 1.00 91.38 85 VAL A O 1
ATOM 638 N N . LEU A 1 86 ? 10.706 4.305 3.898 1.00 92.25 86 LEU A N 1
ATOM 639 C CA . LEU A 1 86 ? 10.598 4.062 5.338 1.00 92.25 86 LEU A CA 1
ATOM 640 C C . LEU A 1 86 ? 9.411 4.803 5.976 1.00 92.25 86 LEU A C 1
ATOM 642 O O . LEU A 1 86 ? 8.657 4.235 6.768 1.00 92.25 86 LEU A O 1
ATOM 646 N N . LEU A 1 87 ? 9.248 6.087 5.659 1.00 93.62 87 LEU A N 1
ATOM 647 C CA . LEU A 1 87 ? 8.316 6.984 6.338 1.00 93.62 87 LEU A CA 1
ATOM 648 C C . LEU A 1 87 ? 6.874 6.781 5.886 1.00 93.62 87 LEU A C 1
ATOM 650 O O . LEU A 1 87 ? 5.976 6.917 6.714 1.00 93.62 87 LEU A O 1
ATOM 654 N N . VAL A 1 88 ? 6.625 6.442 4.619 1.00 93.00 88 VAL A N 1
ATOM 655 C CA . VAL A 1 88 ? 5.251 6.266 4.125 1.00 93.00 88 VAL A CA 1
ATOM 656 C C . VAL A 1 88 ? 4.555 5.068 4.781 1.00 93.00 88 VAL A C 1
ATOM 658 O O . VAL A 1 88 ? 3.447 5.256 5.291 1.00 93.00 88 VAL A O 1
ATOM 661 N N . PRO A 1 89 ? 5.169 3.872 4.897 1.00 92.81 89 PRO A N 1
ATOM 662 C CA . PRO A 1 89 ? 4.563 2.769 5.642 1.00 92.81 89 PRO A CA 1
ATOM 663 C C . PRO A 1 89 ? 4.360 3.058 7.129 1.00 92.81 89 PRO A C 1
ATOM 665 O O . PRO A 1 89 ? 3.320 2.709 7.691 1.00 92.81 89 PRO A O 1
ATOM 668 N N . VAL A 1 90 ? 5.313 3.742 7.770 1.00 94.38 90 VAL A N 1
ATOM 669 C CA . VAL A 1 90 ? 5.165 4.172 9.168 1.00 94.38 90 VAL A CA 1
ATOM 670 C C . VAL A 1 90 ? 4.006 5.163 9.301 1.00 94.38 90 VAL A C 1
ATOM 672 O O . VAL A 1 90 ? 3.161 5.006 10.180 1.00 94.38 90 VAL A O 1
ATOM 675 N N . GLY A 1 91 ? 3.911 6.143 8.402 1.00 94.38 91 GLY A N 1
ATOM 676 C CA . GLY A 1 91 ? 2.811 7.102 8.344 1.00 94.38 91 GLY A CA 1
ATOM 677 C C . GLY A 1 91 ? 1.459 6.416 8.153 1.00 94.38 91 GLY A C 1
ATOM 678 O O . GLY A 1 91 ? 0.512 6.716 8.881 1.00 94.38 91 GLY A O 1
ATOM 679 N N . PHE A 1 92 ? 1.382 5.435 7.251 1.00 92.56 92 PHE A N 1
ATOM 680 C CA . PHE A 1 92 ? 0.185 4.623 7.047 1.00 92.56 92 PHE A CA 1
ATOM 681 C C . PHE A 1 92 ? -0.225 3.884 8.328 1.00 92.56 92 PHE A C 1
ATOM 683 O O . PHE A 1 92 ? -1.384 3.964 8.741 1.00 92.56 92 PHE A O 1
ATOM 690 N N . LEU A 1 93 ? 0.721 3.222 9.005 1.00 93.50 93 LEU A N 1
ATOM 691 C CA . LEU A 1 93 ? 0.462 2.544 10.277 1.00 93.50 93 LEU A CA 1
ATOM 692 C C . LEU A 1 93 ? -0.042 3.523 11.347 1.00 93.50 93 LEU A C 1
ATOM 694 O O . LEU A 1 93 ? -0.998 3.215 12.058 1.00 93.50 93 LEU A O 1
ATOM 698 N N . LEU A 1 94 ? 0.554 4.714 11.454 1.00 94.81 94 LEU A N 1
ATOM 699 C CA . LEU A 1 94 ? 0.128 5.740 12.408 1.00 94.81 94 LEU A CA 1
ATOM 700 C C . LEU A 1 94 ? -1.294 6.236 12.127 1.00 94.81 94 LEU A C 1
ATOM 702 O O . LEU A 1 94 ? -2.095 6.351 13.058 1.00 94.81 94 LEU A O 1
ATOM 706 N N . VAL A 1 95 ? -1.635 6.481 10.858 1.00 93.44 95 VAL A N 1
ATOM 707 C CA . VAL A 1 95 ? -3.002 6.834 10.448 1.00 93.44 95 VAL A CA 1
ATOM 708 C C . VAL A 1 95 ? -3.960 5.693 10.786 1.00 93.44 95 VAL A C 1
ATOM 710 O O . VAL A 1 95 ? -4.997 5.927 11.406 1.00 93.44 95 VAL A O 1
ATOM 713 N N . TYR A 1 96 ? -3.604 4.446 10.477 1.00 92.44 96 TYR A N 1
ATOM 714 C CA . TYR A 1 96 ? -4.430 3.292 10.821 1.00 92.44 96 TYR A CA 1
ATOM 715 C C . TYR A 1 96 ? -4.672 3.180 12.334 1.00 92.44 96 TYR A C 1
ATOM 717 O O . TYR A 1 96 ? -5.815 3.042 12.772 1.00 92.44 96 TYR A O 1
ATOM 725 N N . LEU A 1 97 ? -3.627 3.325 13.154 1.00 92.94 97 LEU A N 1
ATOM 726 C CA . LEU A 1 97 ? -3.733 3.313 14.615 1.00 92.94 97 LEU A CA 1
ATOM 727 C C . LEU A 1 97 ? -4.562 4.488 15.152 1.00 92.94 97 LEU A C 1
ATOM 729 O O . LEU A 1 97 ? -5.299 4.326 16.129 1.00 92.94 97 LEU A O 1
ATOM 733 N N . LEU A 1 98 ? -4.492 5.661 14.517 1.00 93.56 98 LEU A N 1
ATOM 734 C CA . LEU A 1 98 ? -5.333 6.811 14.848 1.00 93.56 98 LEU A CA 1
ATOM 735 C C . LEU A 1 98 ? -6.817 6.495 14.610 1.00 93.56 98 LEU A C 1
ATOM 737 O O . LEU A 1 98 ? -7.649 6.737 15.490 1.00 93.56 98 LEU A O 1
ATOM 741 N N . PHE A 1 99 ? -7.151 5.901 13.465 1.00 91.06 99 PHE A N 1
ATOM 742 C CA . PHE A 1 99 ? -8.513 5.460 13.165 1.00 91.06 99 PHE A CA 1
ATOM 743 C C . PHE A 1 99 ? -8.967 4.325 14.088 1.00 91.06 99 PHE A C 1
ATOM 745 O O . PHE A 1 99 ? -10.085 4.370 14.606 1.00 91.06 99 PHE A O 1
ATOM 752 N N . ALA A 1 100 ? -8.087 3.377 14.413 1.00 90.31 100 ALA A N 1
ATOM 753 C CA . ALA A 1 100 ? -8.353 2.349 15.415 1.00 90.31 100 ALA A CA 1
ATOM 754 C C . ALA A 1 100 ? -8.615 2.949 16.804 1.00 90.31 100 ALA A C 1
ATOM 756 O O . ALA A 1 100 ? -9.507 2.499 17.524 1.00 90.31 100 ALA A O 1
ATOM 757 N N . ARG A 1 101 ? -7.922 4.034 17.166 1.00 90.88 101 ARG A N 1
ATOM 758 C CA . ARG A 1 101 ? -8.191 4.793 18.393 1.00 90.88 101 ARG A CA 1
ATOM 759 C C . ARG A 1 101 ? -9.549 5.490 18.350 1.00 90.88 101 ARG A C 1
ATOM 761 O O . ARG A 1 101 ? -10.230 5.523 19.374 1.00 90.88 101 ARG A O 1
ATOM 768 N N . PHE A 1 102 ? -9.973 6.038 17.210 1.00 89.25 102 PHE A N 1
ATOM 769 C CA . PHE A 1 102 ? -11.333 6.571 17.061 1.00 89.25 102 PHE A CA 1
ATOM 770 C C . PHE A 1 102 ? -12.388 5.475 17.224 1.00 89.25 102 PHE A C 1
ATOM 772 O O . PHE A 1 102 ? -13.327 5.664 17.993 1.00 89.25 102 PHE A O 1
ATOM 779 N N . MET A 1 103 ? -12.195 4.310 16.607 1.00 86.12 103 MET A N 1
ATOM 780 C CA . MET A 1 103 ? -13.074 3.149 16.782 1.00 86.12 103 MET A CA 1
ATOM 781 C C . MET A 1 103 ? -13.137 2.686 18.248 1.00 86.12 103 MET A C 1
ATOM 783 O O . MET A 1 103 ? -14.226 2.487 18.788 1.00 86.12 103 MET A O 1
ATOM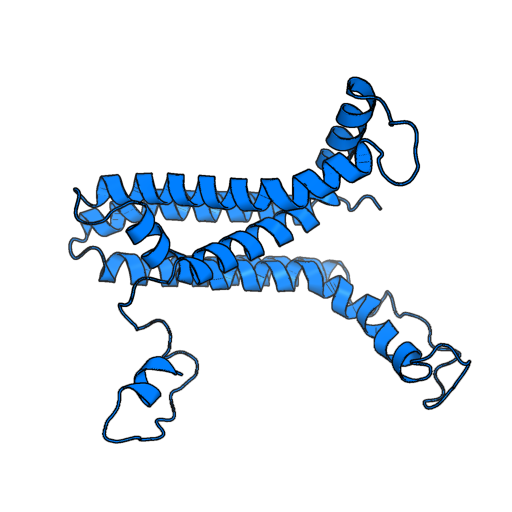 787 N N . ALA A 1 104 ? -11.991 2.608 18.932 1.00 86.06 104 ALA A N 1
ATOM 788 C CA . ALA A 1 104 ? -11.909 2.215 20.340 1.00 86.06 104 ALA A CA 1
ATOM 789 C C . ALA A 1 104 ? -12.667 3.170 21.284 1.00 86.06 104 ALA A C 1
ATOM 791 O O . ALA A 1 104 ? -13.239 2.729 22.281 1.00 86.06 104 ALA A O 1
ATOM 792 N N . ARG A 1 105 ? -12.755 4.472 20.965 1.00 85.56 105 ARG A N 1
ATOM 793 C CA . ARG A 1 105 ? -13.570 5.422 21.751 1.00 85.56 105 ARG A CA 1
ATOM 794 C C . ARG A 1 105 ? -15.059 5.070 21.723 1.00 85.56 105 ARG A C 1
ATOM 796 O O . ARG A 1 105 ? -15.740 5.234 22.733 1.00 85.56 105 ARG A O 1
ATOM 803 N N . TYR A 1 106 ? -15.560 4.539 20.609 1.00 79.94 106 TYR A N 1
ATOM 804 C CA . TYR A 1 106 ? -16.949 4.085 20.505 1.00 79.94 106 TYR A CA 1
ATOM 805 C C . TYR A 1 106 ? -17.193 2.746 21.212 1.00 79.94 106 TYR A C 1
ATOM 807 O O . TYR A 1 106 ? -18.320 2.474 21.619 1.00 79.94 106 TYR A O 1
ATOM 815 N N . ALA A 1 107 ? -16.142 1.959 21.461 1.00 72.75 107 ALA A N 1
ATOM 816 C CA . ALA A 1 107 ? -16.203 0.676 22.162 1.00 72.75 107 ALA A CA 1
ATOM 817 C C . ALA A 1 107 ? -16.445 0.782 23.685 1.00 72.75 107 ALA A C 1
ATOM 819 O O . ALA A 1 107 ? -16.469 -0.244 24.368 1.00 72.75 107 ALA A O 1
ATOM 820 N N . LYS A 1 108 ? -16.614 1.997 24.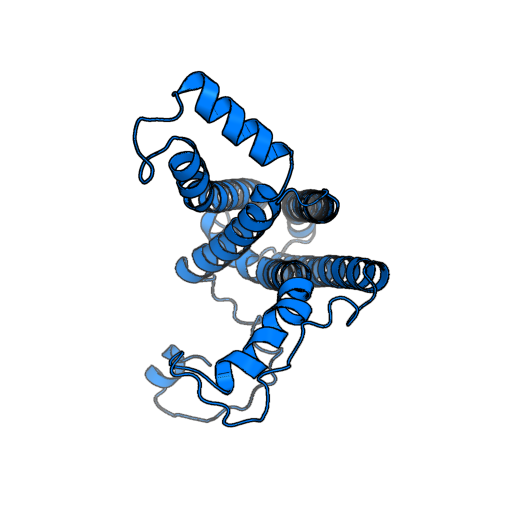236 1.00 69.81 108 LYS A N 1
ATOM 821 C CA . LYS A 1 108 ? -16.839 2.267 25.674 1.00 69.81 108 LYS A CA 1
ATOM 822 C C . LYS A 1 108 ? -15.793 1.613 26.601 1.00 69.81 108 LYS A C 1
ATOM 824 O O . LYS A 1 108 ? -16.137 1.131 27.674 1.00 69.81 108 LYS A O 1
ATOM 829 N N . GLY A 1 109 ? -14.526 1.575 26.184 1.00 64.81 109 GLY A N 1
ATOM 830 C CA . GLY A 1 109 ? -13.420 1.060 27.006 1.00 64.81 109 GLY A CA 1
ATOM 831 C C . GLY A 1 109 ? -13.272 -0.465 27.040 1.00 64.81 109 GLY A C 1
ATOM 832 O O . GLY A 1 109 ? -12.488 -0.967 27.835 1.00 64.81 109 GLY A O 1
ATOM 833 N N . ARG A 1 110 ? -13.991 -1.206 26.185 1.00 66.56 110 ARG A N 1
ATOM 834 C CA . ARG A 1 110 ? -13.889 -2.676 26.116 1.00 66.56 110 ARG A CA 1
ATOM 835 C C . ARG A 1 110 ? -12.621 -3.202 25.440 1.00 66.56 110 ARG A C 1
ATOM 837 O O . ARG A 1 110 ? -12.302 -4.363 25.641 1.00 66.56 110 ARG A O 1
ATOM 844 N N . ALA A 1 111 ? -11.946 -2.382 24.636 1.00 74.56 111 ALA A N 1
ATOM 845 C CA . ALA A 1 111 ? -10.743 -2.768 23.904 1.00 74.56 111 ALA A CA 1
ATOM 846 C C . ALA A 1 111 ? -9.826 -1.558 23.681 1.00 74.56 111 ALA A C 1
ATOM 848 O O . ALA A 1 111 ? -10.299 -0.432 23.478 1.00 74.56 111 ALA A O 1
ATOM 849 N N . GLY A 1 112 ? -8.513 -1.790 23.713 1.00 84.38 112 GLY A N 1
ATOM 850 C CA . GLY A 1 112 ? -7.504 -0.773 23.404 1.00 84.38 112 GLY A CA 1
ATOM 851 C C . GLY A 1 112 ? -7.409 -0.468 21.903 1.00 84.38 112 GLY A C 1
ATOM 852 O O . GLY A 1 112 ? -7.842 -1.254 21.067 1.00 84.38 112 GLY A O 1
ATOM 853 N N . ALA A 1 113 ? -6.790 0.659 21.529 1.00 86.94 113 ALA A N 1
ATOM 854 C CA . ALA A 1 113 ? -6.606 1.022 20.115 1.00 86.94 113 ALA A CA 1
ATOM 855 C C . ALA A 1 113 ? -5.809 -0.037 19.331 1.00 86.94 113 ALA A C 1
ATOM 857 O O . ALA A 1 113 ? -6.183 -0.374 18.213 1.00 86.94 113 ALA A O 1
ATOM 858 N N . LEU A 1 114 ? -4.753 -0.594 19.934 1.00 87.69 114 LEU A N 1
ATOM 859 C CA . LEU A 1 114 ? -3.949 -1.655 19.322 1.00 87.69 114 LEU A CA 1
ATOM 860 C C . LEU A 1 114 ? -4.741 -2.961 19.175 1.00 87.69 114 LEU A C 1
ATOM 862 O O . LEU A 1 114 ? -4.626 -3.649 18.172 1.00 87.69 114 LEU A O 1
ATOM 866 N N . GLU A 1 115 ? -5.589 -3.286 20.146 1.00 87.06 115 GLU A N 1
ATOM 867 C CA . GLU A 1 115 ? -6.437 -4.475 20.089 1.00 87.06 115 GLU A CA 1
ATOM 868 C C . GLU A 1 115 ? -7.475 -4.367 18.967 1.00 87.06 115 GLU A C 1
ATOM 870 O O . GLU A 1 115 ? -7.606 -5.283 18.160 1.00 87.06 115 GLU A O 1
ATOM 875 N N . ILE A 1 116 ? -8.131 -3.209 18.838 1.00 87.31 116 ILE A N 1
ATOM 876 C CA . ILE A 1 116 ? -8.992 -2.908 17.690 1.00 87.31 116 ILE A CA 1
ATOM 877 C C . ILE A 1 116 ? -8.189 -2.986 16.385 1.00 87.31 116 ILE A C 1
ATOM 879 O O . ILE A 1 116 ? -8.619 -3.638 15.438 1.00 87.31 116 ILE A O 1
ATOM 883 N N . ALA A 1 117 ? -6.994 -2.397 16.330 1.00 88.75 117 ALA A N 1
ATOM 884 C CA . ALA A 1 117 ? -6.142 -2.458 15.146 1.00 88.75 117 ALA A CA 1
ATOM 885 C C . ALA A 1 117 ? -5.818 -3.908 14.730 1.00 88.75 117 ALA A C 1
ATOM 887 O O . ALA A 1 117 ? -5.865 -4.227 13.542 1.00 88.75 117 ALA A O 1
ATOM 888 N N . ARG A 1 118 ? -5.562 -4.800 15.695 1.00 87.75 118 ARG A N 1
ATOM 889 C CA . ARG A 1 118 ? -5.337 -6.235 15.459 1.00 87.75 118 ARG A CA 1
ATOM 890 C C . ARG A 1 118 ? -6.597 -6.945 14.969 1.00 87.75 118 ARG A C 1
ATOM 892 O O . ARG A 1 118 ? -6.523 -7.716 14.022 1.00 87.75 118 ARG A O 1
ATOM 899 N N . ILE A 1 119 ? -7.757 -6.670 15.563 1.00 85.56 119 ILE A N 1
ATOM 900 C CA . ILE A 1 119 ? -9.038 -7.277 15.159 1.00 85.56 119 ILE A CA 1
ATOM 901 C C . ILE A 1 119 ? -9.376 -6.932 13.704 1.00 85.56 119 ILE A C 1
ATOM 903 O O . ILE A 1 119 ? -9.766 -7.803 12.928 1.00 85.56 119 ILE A O 1
ATOM 907 N N . PHE A 1 120 ? -9.210 -5.666 13.321 1.00 86.75 120 PHE A N 1
ATOM 908 C CA . PHE A 1 120 ? -9.578 -5.187 11.990 1.00 86.75 120 PHE A CA 1
ATOM 909 C C . PHE A 1 120 ? -8.457 -5.345 10.951 1.00 86.75 120 PHE A C 1
ATOM 911 O O . PHE A 1 120 ? -8.731 -5.227 9.759 1.00 86.75 120 PHE A O 1
ATOM 918 N N . GLY A 1 121 ? -7.225 -5.681 11.350 1.00 87.50 121 GLY A N 1
ATOM 919 C CA . GLY A 1 121 ? -6.077 -5.775 10.439 1.00 87.50 121 GLY A CA 1
ATOM 920 C C . GLY A 1 121 ? -6.286 -6.767 9.288 1.00 87.50 121 GLY A C 1
ATOM 921 O O . GLY A 1 121 ? -5.951 -6.463 8.147 1.00 87.50 121 GLY A O 1
ATOM 922 N N . VAL A 1 122 ? -6.941 -7.908 9.545 1.00 85.50 122 VAL A N 1
ATOM 923 C CA . VAL A 1 122 ? -7.264 -8.911 8.504 1.00 85.50 122 VAL A CA 1
ATOM 924 C C . VAL A 1 122 ? -8.181 -8.339 7.424 1.00 85.50 122 VAL A C 1
ATOM 926 O O . VAL A 1 122 ? -8.073 -8.713 6.258 1.00 85.50 122 VAL A O 1
ATOM 929 N N . SER A 1 123 ? -9.066 -7.403 7.784 1.00 89.19 123 SER A N 1
ATOM 930 C CA . SER A 1 123 ? -9.984 -6.789 6.820 1.00 89.19 123 SER A CA 1
ATOM 931 C C . SER A 1 123 ? -9.267 -5.937 5.773 1.00 89.19 123 SER A C 1
ATOM 933 O O . SER A 1 123 ? -9.837 -5.690 4.720 1.00 89.19 123 SER A O 1
ATOM 935 N N . LEU A 1 124 ? -8.017 -5.530 6.016 1.00 89.12 124 LEU A N 1
ATOM 936 C CA . LEU A 1 124 ? -7.216 -4.758 5.065 1.00 89.12 124 LEU A CA 1
ATOM 937 C C . LEU A 1 124 ? -6.495 -5.632 4.025 1.00 89.12 124 LEU A C 1
ATOM 939 O O . LEU A 1 124 ? -6.077 -5.121 2.988 1.00 89.12 124 LEU A O 1
ATOM 943 N N . ILE A 1 125 ? -6.368 -6.942 4.260 1.00 90.62 125 ILE A N 1
ATOM 944 C CA . ILE A 1 125 ? -5.645 -7.860 3.363 1.00 90.62 125 ILE A CA 1
ATOM 945 C C . ILE A 1 125 ? -6.223 -7.863 1.936 1.00 90.62 125 ILE A C 1
ATOM 947 O O . ILE A 1 125 ? -5.436 -7.752 0.995 1.00 90.62 125 ILE A O 1
ATOM 951 N N . PRO A 1 126 ? -7.556 -7.934 1.720 1.00 91.12 126 PRO A N 1
ATOM 952 C CA . PRO A 1 126 ? -8.112 -7.884 0.368 1.00 91.12 126 PRO A CA 1
ATOM 953 C C . PRO A 1 126 ? -7.773 -6.594 -0.382 1.00 91.12 126 PRO A C 1
ATOM 955 O O . PRO A 1 126 ? -7.554 -6.641 -1.589 1.00 91.12 126 PRO A O 1
ATOM 958 N N . ILE A 1 127 ? -7.695 -5.457 0.321 1.00 90.75 127 ILE A N 1
ATOM 959 C CA . ILE A 1 127 ? -7.294 -4.173 -0.272 1.00 90.75 127 ILE A CA 1
ATOM 960 C C . ILE A 1 127 ? -5.836 -4.248 -0.719 1.00 90.75 127 ILE A C 1
ATOM 962 O O . ILE A 1 127 ? -5.535 -3.915 -1.863 1.00 90.75 127 ILE A O 1
ATOM 966 N N . ALA A 1 128 ? -4.949 -4.724 0.159 1.00 90.06 128 ALA A N 1
ATOM 967 C CA 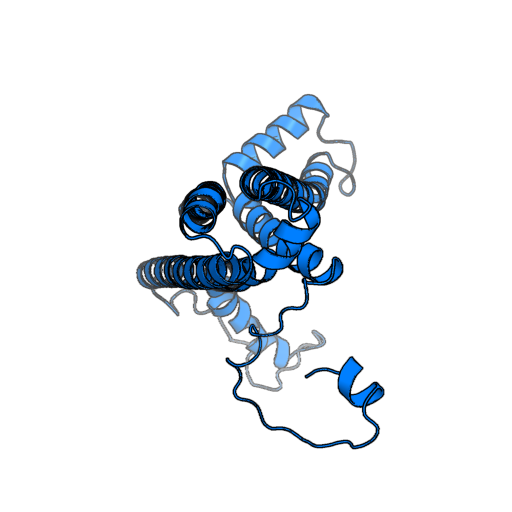. ALA A 1 128 ? -3.524 -4.839 -0.132 1.00 90.06 128 ALA A CA 1
ATOM 968 C C . ALA A 1 128 ? -3.269 -5.727 -1.355 1.00 90.06 128 ALA A C 1
ATOM 970 O O . ALA A 1 128 ? -2.524 -5.350 -2.257 1.00 90.06 128 ALA A O 1
ATOM 971 N N . LEU A 1 129 ? -3.940 -6.880 -1.413 1.00 91.62 129 LEU A N 1
ATOM 972 C CA . LEU A 1 129 ? -3.838 -7.818 -2.524 1.00 91.62 129 LEU A CA 1
ATOM 973 C C . LEU A 1 129 ? -4.368 -7.215 -3.829 1.00 91.62 129 LEU A C 1
ATOM 975 O O . LEU A 1 129 ? -3.683 -7.255 -4.847 1.00 91.62 129 LEU A O 1
ATOM 979 N N . ALA A 1 130 ? -5.575 -6.648 -3.802 1.00 91.62 130 ALA A N 1
ATOM 980 C CA . ALA A 1 130 ? -6.192 -6.071 -4.988 1.00 91.62 130 ALA A CA 1
ATOM 981 C C . ALA A 1 130 ? -5.368 -4.916 -5.561 1.00 91.62 130 ALA A C 1
ATOM 983 O O . ALA A 1 130 ? -5.174 -4.854 -6.773 1.00 91.62 130 ALA A O 1
ATOM 984 N N . TYR A 1 131 ? -4.865 -4.028 -4.699 1.00 88.69 131 TYR A N 1
ATOM 985 C CA . TYR A 1 131 ? -4.040 -2.901 -5.117 1.00 88.69 131 TYR A CA 1
ATOM 986 C C . TYR A 1 131 ? -2.693 -3.369 -5.678 1.00 88.69 131 TYR A C 1
ATOM 988 O O . TYR A 1 131 ? -2.308 -2.927 -6.754 1.00 88.69 131 TYR A O 1
ATOM 996 N N . ASN A 1 132 ? -2.027 -4.329 -5.026 1.00 89.69 132 ASN A N 1
ATOM 997 C CA . ASN A 1 132 ? -0.778 -4.904 -5.528 1.00 89.69 132 ASN A CA 1
ATOM 998 C C . ASN A 1 132 ? -0.956 -5.519 -6.929 1.00 89.69 132 ASN A C 1
ATOM 1000 O O . ASN A 1 132 ? -0.200 -5.197 -7.841 1.00 89.69 132 ASN A O 1
ATOM 1004 N N . ILE A 1 133 ? -2.001 -6.325 -7.139 1.00 91.25 133 ILE A N 1
ATOM 1005 C CA . ILE A 1 133 ? -2.278 -6.910 -8.459 1.00 91.25 133 ILE A CA 1
ATOM 1006 C C . ILE A 1 133 ? -2.593 -5.812 -9.479 1.00 91.25 133 ILE A C 1
ATOM 1008 O O . ILE A 1 133 ? -2.010 -5.799 -10.559 1.00 91.25 133 ILE A O 1
ATOM 1012 N N . ALA A 1 134 ? -3.497 -4.887 -9.151 1.00 89.56 134 ALA A N 1
ATOM 1013 C CA . ALA A 1 134 ? -3.918 -3.823 -10.062 1.00 89.56 134 ALA A CA 1
ATOM 1014 C C . ALA A 1 134 ? -2.761 -2.909 -10.493 1.00 89.56 134 ALA A C 1
ATOM 1016 O O . ALA A 1 134 ? -2.781 -2.405 -11.616 1.00 89.56 134 ALA A O 1
ATOM 1017 N N . HIS A 1 135 ? -1.778 -2.714 -9.611 1.00 85.75 135 HIS A N 1
ATOM 1018 C CA . HIS A 1 135 ? -0.595 -1.890 -9.839 1.00 85.75 135 HIS A CA 1
ATOM 1019 C C . HIS A 1 135 ? 0.477 -2.625 -10.657 1.00 85.75 135 HIS A C 1
ATOM 1021 O O . HIS A 1 135 ? 0.982 -2.095 -11.643 1.00 85.75 135 HIS A O 1
ATOM 1027 N N . PHE A 1 136 ? 0.769 -3.888 -10.330 1.00 88.62 136 PHE A N 1
ATOM 1028 C CA . PHE A 1 136 ? 1.852 -4.648 -10.970 1.00 88.62 136 PHE A CA 1
ATOM 1029 C C . PHE A 1 136 ? 1.429 -5.479 -12.188 1.00 88.62 136 PHE A C 1
ATOM 1031 O O . PHE A 1 136 ? 2.281 -6.093 -12.829 1.00 88.62 136 PHE A O 1
ATOM 1038 N N . ILE A 1 137 ? 0.146 -5.503 -12.563 1.00 89.75 137 ILE A N 1
ATOM 1039 C CA . ILE A 1 137 ? -0.326 -6.312 -13.698 1.00 89.75 137 ILE A CA 1
ATOM 1040 C C . ILE A 1 137 ? 0.330 -5.916 -15.026 1.00 89.75 137 ILE A C 1
ATOM 1042 O O . ILE A 1 137 ? 0.695 -6.789 -15.811 1.00 89.75 137 ILE A O 1
ATOM 1046 N N . ASN A 1 138 ? 0.532 -4.619 -15.274 1.00 87.62 138 ASN A N 1
ATOM 1047 C CA . ASN A 1 138 ? 1.185 -4.157 -16.497 1.00 87.62 138 ASN A CA 1
ATOM 1048 C C . ASN A 1 138 ? 2.663 -4.572 -16.522 1.00 87.62 138 ASN A C 1
ATOM 1050 O O . ASN A 1 138 ? 3.149 -5.085 -17.529 1.00 87.62 138 ASN A O 1
ATOM 1054 N N . LEU A 1 139 ? 3.348 -4.424 -15.383 1.00 88.44 139 LEU A N 1
ATOM 1055 C CA . LEU A 1 139 ? 4.730 -4.863 -15.212 1.00 88.44 139 LEU A CA 1
ATOM 1056 C C . LEU A 1 139 ? 4.861 -6.373 -15.456 1.00 88.44 139 LEU A C 1
ATOM 1058 O O . LEU A 1 139 ? 5.733 -6.805 -16.202 1.00 88.44 139 LEU A O 1
ATOM 1062 N N . LEU A 1 140 ? 3.954 -7.173 -14.891 1.00 90.44 140 LEU A N 1
ATOM 1063 C CA . LEU A 1 140 ? 3.935 -8.623 -15.067 1.00 90.44 140 LEU A CA 1
ATOM 1064 C C . LEU A 1 140 ? 3.703 -9.028 -16.531 1.00 90.44 140 LEU A C 1
ATOM 1066 O O . LEU A 1 140 ? 4.354 -9.945 -17.018 1.00 90.44 140 LEU A O 1
ATOM 1070 N N . LEU A 1 141 ? 2.794 -8.355 -17.241 1.00 90.12 141 LEU A N 1
ATOM 1071 C CA . LEU A 1 141 ? 2.459 -8.692 -18.628 1.00 90.12 141 LEU A CA 1
ATOM 1072 C C . LEU A 1 141 ? 3.517 -8.243 -19.637 1.00 90.12 141 LEU A C 1
ATOM 1074 O O . LEU A 1 141 ? 3.704 -8.916 -20.650 1.00 90.12 141 LEU A O 1
ATOM 1078 N N . ILE A 1 142 ? 4.180 -7.112 -19.396 1.00 89.69 142 ILE A N 1
ATOM 1079 C CA . ILE A 1 142 ? 5.192 -6.568 -20.306 1.00 89.69 142 ILE A CA 1
ATOM 1080 C C . ILE A 1 142 ? 6.577 -7.061 -19.900 1.00 89.69 142 ILE A C 1
ATOM 1082 O O . ILE A 1 142 ? 7.187 -7.834 -20.632 1.00 89.69 142 ILE A O 1
ATOM 1086 N N . GLN A 1 143 ? 7.053 -6.689 -18.712 1.00 90.31 143 GLN A N 1
ATOM 1087 C CA . GLN A 1 143 ? 8.404 -7.038 -18.267 1.00 90.31 143 GLN A CA 1
ATOM 1088 C C . GLN A 1 143 ? 8.536 -8.514 -17.898 1.00 90.31 143 GLN A C 1
ATOM 1090 O O . GLN A 1 143 ? 9.611 -9.084 -18.061 1.00 90.31 143 GLN A O 1
ATOM 1095 N N . GLY A 1 144 ? 7.451 -9.179 -17.489 1.00 89.38 144 GLY A N 1
ATOM 1096 C CA . GLY A 1 144 ? 7.465 -10.630 -17.279 1.00 89.38 144 GLY A CA 1
ATOM 1097 C C . GLY A 1 144 ? 7.786 -11.430 -18.546 1.00 89.38 144 GLY A C 1
ATOM 1098 O O . GLY A 1 144 ? 8.279 -12.551 -18.443 1.00 89.38 144 GLY A O 1
ATOM 1099 N N . GLN A 1 145 ? 7.613 -10.851 -19.741 1.00 90.12 145 GLN A N 1
ATOM 1100 C CA . GLN A 1 145 ? 8.056 -11.480 -20.989 1.00 90.12 145 GLN A CA 1
ATOM 1101 C C . GLN A 1 145 ? 9.578 -11.650 -21.052 1.00 90.12 145 GLN A C 1
ATOM 1103 O O . GLN A 1 145 ? 10.045 -12.587 -21.693 1.00 90.12 145 GLN A O 1
ATOM 1108 N N . LEU A 1 146 ? 10.356 -10.806 -20.359 1.00 89.50 146 LEU A N 1
ATOM 1109 C CA . LEU A 1 146 ? 11.819 -10.907 -20.319 1.00 89.50 146 LEU A CA 1
ATOM 1110 C C . LEU A 1 146 ? 12.304 -12.195 -19.648 1.00 89.50 146 LEU A C 1
ATOM 1112 O O . LEU A 1 146 ? 13.419 -12.630 -19.921 1.00 89.50 146 LEU A O 1
ATOM 1116 N N . ILE A 1 147 ? 11.470 -12.850 -18.833 1.00 89.50 147 ILE A N 1
ATOM 1117 C CA . ILE A 1 147 ? 11.797 -14.149 -18.229 1.00 89.50 147 ILE A CA 1
ATOM 1118 C C . ILE A 1 147 ? 12.120 -15.186 -19.316 1.00 89.50 147 ILE A C 1
ATOM 1120 O O . ILE A 1 147 ? 12.976 -16.037 -19.101 1.00 89.50 147 ILE A O 1
ATOM 1124 N N . ILE A 1 148 ? 11.490 -15.093 -20.493 1.00 88.19 148 ILE A N 1
ATOM 1125 C CA . ILE A 1 148 ? 11.707 -16.014 -21.614 1.00 88.19 148 ILE A CA 1
ATOM 1126 C C . ILE A 1 148 ? 13.163 -15.937 -22.114 1.00 88.19 148 ILE A C 1
ATOM 1128 O O . ILE A 1 148 ? 13.873 -16.933 -21.958 1.00 88.19 148 ILE A O 1
ATOM 1132 N N . PRO A 1 149 ? 13.665 -14.795 -22.633 1.00 88.00 149 PRO A N 1
ATOM 1133 C CA . PRO A 1 149 ? 15.056 -14.704 -23.070 1.00 88.00 149 PRO A CA 1
ATOM 1134 C C . PRO A 1 149 ? 16.061 -14.874 -21.921 1.00 88.00 149 PRO A C 1
ATOM 1136 O O . PRO A 1 149 ? 17.074 -15.542 -22.106 1.00 88.00 149 PRO A O 1
ATOM 1139 N N . LEU A 1 150 ? 15.764 -14.373 -20.714 1.00 87.44 150 LEU A N 1
ATOM 1140 C CA . LEU A 1 150 ? 16.632 -14.560 -19.539 1.00 87.44 150 LEU A CA 1
ATOM 1141 C C . LEU A 1 150 ? 16.751 -16.030 -19.113 1.00 87.44 150 LEU A C 1
ATOM 1143 O O . LEU A 1 150 ? 17.782 -16.431 -18.585 1.00 87.44 150 LEU A O 1
ATOM 1147 N N . SER A 1 151 ? 15.726 -16.853 -19.346 1.00 88.75 151 SER A N 1
ATOM 1148 C CA . SER A 1 151 ? 15.807 -18.296 -19.084 1.00 88.75 151 SER A CA 1
ATOM 1149 C C . SER A 1 151 ? 16.669 -19.044 -20.105 1.00 88.75 151 SER A C 1
ATOM 1151 O O . SER A 1 151 ? 17.205 -20.103 -19.782 1.00 88.75 151 SER A O 1
ATOM 1153 N N . SER A 1 152 ? 16.820 -18.488 -21.313 1.00 87.44 152 SER A N 1
ATOM 1154 C CA . SER A 1 152 ? 17.673 -19.034 -22.376 1.00 87.44 152 SER A CA 1
ATOM 1155 C C . SER A 1 152 ? 19.154 -18.739 -22.131 1.00 87.44 152 SER A C 1
ATOM 1157 O O . SER A 1 152 ? 19.993 -19.600 -22.402 1.00 87.44 152 SER A O 1
ATOM 1159 N N . ASP A 1 153 ? 19.457 -17.581 -21.530 1.00 88.12 153 ASP A N 1
ATOM 1160 C CA . ASP A 1 153 ? 20.810 -17.171 -21.132 1.00 88.12 153 ASP A CA 1
ATOM 1161 C C . ASP A 1 153 ? 20.891 -16.688 -19.666 1.00 88.12 153 ASP A C 1
ATOM 1163 O O . ASP A 1 153 ? 21.123 -15.505 -19.397 1.00 88.12 153 ASP A O 1
ATOM 1167 N N . PRO A 1 154 ? 20.723 -17.582 -18.674 1.00 86.75 154 PRO A N 1
ATOM 1168 C CA . PRO A 1 154 ? 20.636 -17.182 -17.267 1.00 86.75 154 PRO A CA 1
ATOM 1169 C C . PRO A 1 154 ? 21.943 -16.604 -16.709 1.00 86.75 154 PRO A C 1
ATOM 1171 O O . PRO A 1 154 ? 21.921 -15.883 -15.712 1.00 86.75 154 PRO A O 1
ATOM 1174 N N . PHE A 1 155 ? 23.083 -16.924 -17.327 1.00 89.19 155 PHE A N 1
ATOM 1175 C CA . PHE A 1 155 ? 24.408 -16.476 -16.891 1.00 89.19 155 PHE A CA 1
ATOM 1176 C C . PHE A 1 155 ? 25.014 -15.404 -17.802 1.00 89.19 155 PHE A C 1
ATOM 1178 O O . PHE A 1 155 ? 26.162 -15.014 -17.590 1.00 89.19 155 PHE A O 1
ATOM 1185 N N . SER A 1 156 ? 24.259 -14.912 -18.791 1.00 84.12 156 SER A N 1
ATOM 1186 C CA . SER A 1 156 ? 24.745 -13.944 -19.779 1.00 84.12 156 SER A CA 1
ATOM 1187 C C . SER A 1 156 ? 25.989 -14.435 -20.550 1.00 84.12 156 SER A C 1
ATOM 1189 O O . SER A 1 156 ? 26.860 -13.639 -20.912 1.00 84.12 156 SER A O 1
ATOM 1191 N N . PHE A 1 157 ? 26.108 -15.747 -20.777 1.00 87.88 157 PHE A N 1
ATOM 1192 C CA . PHE A 1 157 ? 27.210 -16.365 -21.526 1.00 87.88 157 PHE A CA 1
ATOM 1193 C C . PHE A 1 157 ? 26.942 -16.427 -23.037 1.00 87.88 157 PHE A C 1
ATOM 1195 O O . PHE A 1 157 ? 27.758 -16.976 -23.780 1.00 87.88 157 PHE A O 1
ATOM 1202 N N . GLY A 1 158 ? 25.822 -15.868 -23.501 1.00 82.56 158 GLY A N 1
ATOM 1203 C CA . GLY A 1 158 ? 25.368 -15.932 -24.886 1.00 82.56 158 GLY A CA 1
ATOM 1204 C C . GLY A 1 158 ? 24.732 -17.275 -25.240 1.00 82.56 158 GLY A C 1
ATOM 1205 O O . GLY A 1 158 ? 24.765 -17.678 -26.402 1.00 82.56 158 GLY A O 1
ATOM 1206 N N . TRP A 1 159 ? 24.222 -18.012 -24.249 1.00 85.19 159 TRP A N 1
ATOM 1207 C CA . TRP A 1 159 ? 23.520 -19.266 -24.504 1.00 85.19 159 TRP A CA 1
ATOM 1208 C C . TRP A 1 159 ? 22.172 -19.004 -25.167 1.00 85.19 159 TRP A C 1
ATOM 1210 O O . TRP A 1 159 ? 21.478 -18.050 -24.842 1.00 85.19 159 TRP A O 1
ATOM 1220 N N . ASP A 1 160 ? 21.791 -19.882 -26.088 1.00 84.12 160 ASP A N 1
ATOM 1221 C CA . ASP A 1 160 ? 20.467 -19.853 -26.697 1.00 84.12 160 ASP A CA 1
ATOM 1222 C C . ASP A 1 160 ? 19.797 -21.220 -26.560 1.00 84.12 160 ASP A C 1
ATOM 1224 O O . ASP A 1 160 ? 19.606 -21.960 -27.525 1.00 84.12 160 ASP A O 1
ATOM 1228 N N . LEU A 1 161 ? 19.513 -21.598 -25.312 1.00 82.62 161 LEU A N 1
ATOM 1229 C CA . LEU A 1 161 ? 18.922 -22.896 -24.976 1.00 82.62 161 LEU A CA 1
ATOM 1230 C C . LEU A 1 161 ? 17.521 -23.079 -25.583 1.00 82.62 161 LEU A C 1
ATOM 1232 O O . LEU A 1 161 ? 17.125 -24.210 -25.867 1.00 82.62 161 LEU A O 1
ATOM 1236 N N . PHE A 1 162 ? 16.781 -21.984 -25.779 1.00 84.19 162 PHE A N 1
ATOM 1237 C CA . PHE A 1 162 ? 15.387 -21.991 -26.229 1.00 84.19 162 PHE A CA 1
ATOM 1238 C C . PHE A 1 162 ? 15.138 -21.296 -27.577 1.00 84.19 162 PHE A C 1
ATOM 1240 O O . PHE A 1 162 ? 13.986 -21.232 -28.005 1.00 84.19 162 PHE A O 1
ATOM 1247 N N . GLY A 1 163 ? 16.167 -20.803 -28.271 1.00 82.44 163 GLY A N 1
ATOM 1248 C CA . GLY A 1 163 ? 15.995 -20.144 -29.573 1.00 82.44 163 GLY A CA 1
ATOM 1249 C C . GLY A 1 163 ? 15.412 -18.727 -29.480 1.00 82.44 163 GLY A C 1
ATOM 1250 O O . GLY A 1 163 ? 14.631 -18.327 -30.340 1.00 82.44 163 GLY A O 1
ATOM 1251 N N . THR A 1 164 ? 15.695 -17.988 -28.407 1.00 83.94 164 THR A N 1
ATOM 1252 C CA . THR A 1 164 ? 15.031 -16.723 -28.039 1.00 83.94 164 THR A CA 1
ATOM 1253 C C . THR A 1 164 ? 15.879 -15.480 -28.311 1.00 83.94 164 THR A C 1
ATOM 1255 O O . THR A 1 164 ? 15.555 -14.410 -27.798 1.00 83.94 164 THR A O 1
ATOM 1258 N N . VAL A 1 165 ? 16.958 -15.591 -29.089 1.00 77.56 165 VAL A N 1
ATOM 1259 C CA . VAL A 1 165 ? 17.851 -14.461 -29.421 1.00 77.56 165 VAL A CA 1
ATOM 1260 C C . VAL A 1 165 ? 17.106 -13.293 -30.081 1.00 77.56 165 VAL A C 1
ATOM 1262 O O . VAL A 1 165 ? 17.376 -12.141 -29.757 1.00 77.56 165 VAL A O 1
ATOM 1265 N N . ASP A 1 166 ? 16.114 -13.578 -30.930 1.00 81.75 166 ASP A N 1
ATOM 1266 C CA . ASP A 1 166 ? 15.308 -12.559 -31.622 1.00 81.75 166 ASP A CA 1
ATOM 1267 C C . ASP A 1 166 ? 14.010 -12.188 -30.868 1.00 81.75 166 ASP A C 1
ATOM 1269 O O . ASP A 1 166 ? 13.092 -11.592 -31.438 1.00 81.75 166 ASP A O 1
ATOM 1273 N N . TYR A 1 167 ? 13.881 -12.557 -29.587 1.00 83.19 167 TYR A N 1
ATOM 1274 C CA . TYR A 1 167 ? 12.668 -12.290 -28.814 1.00 83.19 167 TYR A CA 1
ATOM 1275 C C . TYR A 1 167 ? 12.505 -10.788 -28.527 1.00 83.19 167 TYR A C 1
ATOM 1277 O O . TYR A 1 167 ? 13.230 -10.202 -27.724 1.00 83.19 167 TYR A O 1
ATOM 1285 N N . SER A 1 168 ? 11.499 -10.164 -29.141 1.00 83.75 168 SER A N 1
ATOM 1286 C CA . SER A 1 168 ? 11.117 -8.773 -28.882 1.00 83.75 168 SER A CA 1
ATOM 1287 C C . SER A 1 168 ? 9.913 -8.678 -27.943 1.00 83.75 168 SER A C 1
ATOM 1289 O O . SER A 1 168 ? 8.955 -9.440 -28.081 1.00 83.75 168 SER A O 1
ATOM 1291 N N . 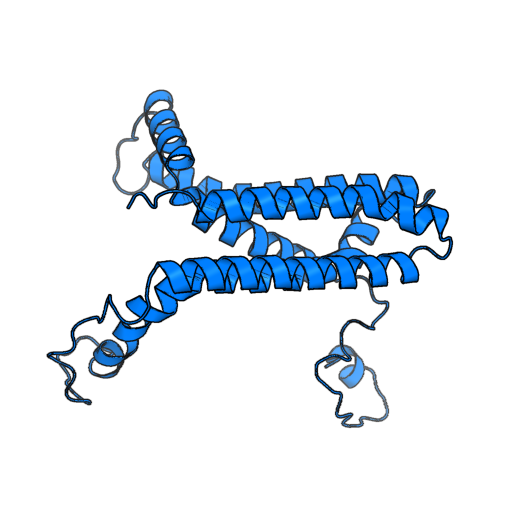LEU A 1 169 ? 9.911 -7.686 -27.050 1.00 85.81 169 LEU A N 1
ATOM 1292 C CA . LEU A 1 169 ? 8.778 -7.415 -26.163 1.00 85.81 169 LEU A CA 1
ATOM 1293 C C . LEU A 1 169 ? 7.512 -7.052 -26.941 1.00 85.81 169 LEU A C 1
ATOM 1295 O O . LEU A 1 169 ? 7.500 -6.117 -27.743 1.00 85.81 169 LEU A O 1
ATOM 1299 N N . ASN A 1 170 ? 6.409 -7.734 -26.636 1.00 85.69 170 ASN A N 1
ATOM 1300 C CA . ASN A 1 170 ? 5.100 -7.359 -27.142 1.00 85.69 170 ASN A CA 1
ATOM 1301 C C . ASN A 1 170 ? 4.436 -6.349 -26.196 1.00 85.69 170 ASN A C 1
ATOM 1303 O O . ASN A 1 170 ? 3.741 -6.724 -25.249 1.00 85.69 170 ASN A O 1
ATOM 1307 N N . LEU A 1 171 ? 4.617 -5.060 -26.490 1.00 83.81 171 LEU A N 1
ATOM 1308 C CA . LEU A 1 171 ? 3.986 -3.954 -25.755 1.00 83.81 171 LEU A CA 1
ATOM 1309 C C . LEU A 1 171 ? 2.469 -3.853 -25.999 1.00 83.81 171 LEU A C 1
ATOM 1311 O O . LEU A 1 171 ? 1.764 -3.165 -25.268 1.00 83.81 171 LEU A O 1
ATOM 1315 N N . THR A 1 172 ? 1.951 -4.545 -27.018 1.00 85.25 172 THR A N 1
ATOM 1316 C CA . THR A 1 172 ? 0.528 -4.542 -27.401 1.00 85.25 172 THR A CA 1
ATOM 1317 C C . THR A 1 172 ? -0.249 -5.747 -26.874 1.00 85.25 172 THR A C 1
ATOM 1319 O O . THR A 1 172 ? -1.385 -5.974 -27.288 1.00 85.25 172 THR A O 1
ATOM 1322 N N . ILE A 1 173 ? 0.337 -6.516 -25.949 1.00 86.56 173 ILE A N 1
ATOM 1323 C CA . ILE A 1 173 ? -0.268 -7.736 -25.394 1.00 86.56 173 ILE A CA 1
ATOM 1324 C C . ILE A 1 173 ? -1.657 -7.490 -24.787 1.00 86.56 173 ILE A C 1
ATOM 1326 O O . ILE A 1 173 ? -2.516 -8.369 -24.820 1.00 86.56 173 ILE A O 1
ATOM 1330 N N . ILE A 1 174 ? -1.901 -6.284 -24.268 1.00 85.69 174 ILE A N 1
ATOM 1331 C CA . ILE A 1 174 ? -3.186 -5.890 -23.702 1.00 85.69 174 ILE A CA 1
ATOM 1332 C C . ILE A 1 174 ? -3.501 -4.427 -24.019 1.00 85.69 174 ILE A C 1
ATOM 1334 O O . ILE A 1 174 ? -2.632 -3.559 -24.035 1.00 85.69 174 ILE A O 1
ATOM 1338 N N . ASN A 1 175 ? -4.778 -4.143 -24.278 1.00 87.88 175 ASN A N 1
ATOM 1339 C CA . ASN A 1 175 ? -5.235 -2.782 -24.532 1.00 87.88 175 ASN A CA 1
ATOM 1340 C C . ASN A 1 175 ? -5.174 -1.951 -23.229 1.00 87.88 175 ASN A C 1
ATOM 1342 O O . ASN A 1 175 ? -5.788 -2.367 -22.240 1.00 87.88 175 ASN A O 1
ATOM 1346 N N . PRO A 1 176 ? -4.546 -0.757 -23.223 1.00 85.06 176 PRO A N 1
ATOM 1347 C CA . PRO A 1 176 ? -4.462 0.102 -22.037 1.00 85.06 176 PRO A CA 1
ATOM 1348 C C . PRO A 1 176 ? -5.821 0.428 -21.402 1.00 85.06 176 PRO A C 1
ATOM 1350 O O . PRO A 1 176 ? -5.947 0.513 -20.184 1.00 85.06 176 PRO A O 1
ATOM 1353 N N . ARG A 1 177 ? -6.878 0.548 -22.216 1.00 87.75 177 ARG A N 1
ATOM 1354 C CA . ARG A 1 177 ? -8.245 0.767 -21.729 1.00 87.75 177 ARG A CA 1
ATOM 1355 C C . ARG A 1 177 ? -8.766 -0.434 -20.940 1.00 87.75 177 ARG A C 1
ATOM 1357 O O . ARG A 1 177 ? -9.412 -0.251 -19.915 1.00 87.75 177 ARG A O 1
ATOM 1364 N N . VAL A 1 178 ? -8.504 -1.650 -21.420 1.00 89.44 178 VAL A N 1
ATOM 1365 C CA . VAL A 1 178 ? -8.922 -2.888 -20.742 1.00 89.44 178 VAL A CA 1
ATOM 1366 C C . VAL A 1 178 ? -8.161 -3.047 -19.429 1.00 89.44 178 VAL A C 1
ATOM 1368 O O . VAL A 1 178 ? -8.787 -3.349 -18.417 1.00 89.44 178 VAL A O 1
ATOM 1371 N N . LEU A 1 179 ? -6.851 -2.772 -19.432 1.00 88.31 179 LEU A N 1
ATOM 1372 C CA . LEU A 1 179 ? -6.039 -2.724 -18.214 1.00 88.31 179 LEU A CA 1
ATOM 1373 C C . LEU A 1 179 ? -6.631 -1.770 -17.179 1.00 88.31 179 LEU A C 1
ATOM 1375 O O . LEU A 1 179 ? -6.837 -2.167 -16.039 1.00 88.31 179 LEU A O 1
ATOM 1379 N N . TRP A 1 180 ? -6.975 -0.546 -17.586 1.00 86.75 180 TRP A N 1
ATOM 1380 C CA . TRP A 1 180 ? -7.556 0.436 -16.675 1.00 86.75 180 TRP A CA 1
ATOM 1381 C C . TRP A 1 180 ? -8.858 -0.061 -16.031 1.00 86.75 180 TRP A C 1
ATOM 1383 O O . TRP A 1 180 ? -8.991 -0.039 -14.807 1.00 86.75 180 TRP A O 1
ATOM 1393 N N . PHE A 1 181 ? -9.801 -0.578 -16.828 1.00 90.75 181 PHE A N 1
ATOM 1394 C CA . PHE A 1 181 ? -11.051 -1.131 -16.294 1.00 90.75 181 PHE A CA 1
ATOM 1395 C C . PHE A 1 181 ? -10.811 -2.327 -15.365 1.00 90.75 181 PHE A C 1
ATOM 1397 O O . PHE A 1 181 ? -11.485 -2.447 -14.341 1.00 90.75 181 PHE A O 1
ATOM 1404 N N . LEU A 1 182 ? -9.851 -3.193 -15.697 1.00 91.94 182 LEU A N 1
ATOM 1405 C CA . LEU A 1 182 ? -9.479 -4.339 -14.874 1.00 91.94 182 LEU A CA 1
ATOM 1406 C C . LEU A 1 182 ? -8.892 -3.897 -13.526 1.00 91.94 182 LEU A C 1
ATOM 1408 O O . LEU A 1 182 ? -9.331 -4.394 -12.490 1.00 91.94 182 LEU A O 1
ATOM 1412 N N . SER A 1 183 ? -7.970 -2.932 -13.521 1.00 90.12 183 SER A N 1
ATOM 1413 C CA . SER A 1 183 ? -7.383 -2.373 -12.298 1.00 90.12 183 SER A CA 1
ATOM 1414 C C . SER A 1 183 ? -8.449 -1.732 -11.407 1.00 90.12 183 SER A C 1
ATOM 1416 O O . SER A 1 183 ? -8.497 -2.009 -10.209 1.00 90.12 183 SER A O 1
ATOM 1418 N N . VAL A 1 184 ? -9.371 -0.952 -11.983 1.00 90.75 184 VAL A N 1
ATOM 1419 C CA . VAL A 1 184 ? -10.495 -0.365 -11.233 1.00 90.75 184 VAL A CA 1
ATOM 1420 C C . VAL A 1 184 ? -11.397 -1.455 -10.646 1.00 90.75 184 VAL A C 1
ATOM 1422 O O . VAL A 1 184 ? -11.737 -1.396 -9.464 1.00 90.75 184 VAL A O 1
ATOM 1425 N N . ALA A 1 185 ? -11.762 -2.473 -11.430 1.00 92.75 185 ALA A N 1
ATOM 1426 C CA . ALA A 1 185 ? -12.607 -3.570 -10.959 1.00 92.75 185 ALA A CA 1
ATOM 1427 C C . ALA A 1 185 ? -11.950 -4.364 -9.814 1.00 92.75 185 ALA A C 1
ATOM 1429 O O . ALA A 1 185 ? -12.607 -4.667 -8.811 1.00 92.75 185 ALA A O 1
ATOM 1430 N N . LEU A 1 186 ? -10.650 -4.659 -9.923 1.00 92.88 186 LEU A N 1
ATOM 1431 C CA . LEU A 1 186 ? -9.867 -5.305 -8.867 1.00 92.88 186 LEU A CA 1
ATOM 1432 C C . LEU A 1 186 ? -9.873 -4.471 -7.582 1.00 92.88 186 LEU A C 1
ATOM 1434 O O . LEU A 1 186 ? -10.220 -4.986 -6.522 1.00 92.88 186 LEU A O 1
ATOM 1438 N N . ILE A 1 187 ? -9.583 -3.173 -7.664 1.00 90.50 187 ILE A N 1
ATOM 1439 C CA . ILE A 1 187 ? -9.541 -2.294 -6.486 1.00 90.50 187 ILE A CA 1
ATOM 1440 C C . ILE A 1 187 ? -10.907 -2.207 -5.810 1.00 90.50 187 ILE A C 1
ATOM 1442 O O . ILE A 1 187 ? -10.996 -2.355 -4.590 1.00 90.50 187 ILE A O 1
ATOM 1446 N N . VAL A 1 188 ? -11.978 -1.998 -6.580 1.00 91.12 188 VAL A N 1
ATOM 1447 C CA . VAL A 1 188 ? -13.338 -1.893 -6.033 1.00 91.12 188 VAL A CA 1
ATOM 1448 C C . VAL A 1 188 ? -13.760 -3.209 -5.380 1.00 91.12 188 VAL A C 1
ATOM 1450 O O . VAL A 1 188 ? -14.249 -3.197 -4.252 1.00 91.12 188 VAL A O 1
ATOM 1453 N N . SER A 1 189 ? -13.530 -4.351 -6.036 1.00 93.38 189 SER A N 1
ATOM 1454 C CA . SER A 1 189 ? -13.850 -5.668 -5.465 1.00 93.38 189 SER A CA 1
ATOM 1455 C C . SER A 1 189 ? -13.063 -5.960 -4.181 1.00 93.38 189 SER A C 1
ATOM 1457 O O . SER A 1 189 ? -13.658 -6.396 -3.194 1.00 93.38 189 SER A O 1
ATOM 1459 N N . GLY A 1 190 ? -11.767 -5.630 -4.139 1.00 91.94 190 GLY A N 1
ATOM 1460 C CA . GLY A 1 190 ? -10.943 -5.732 -2.933 1.00 91.94 190 GLY A CA 1
ATOM 1461 C C . GLY A 1 190 ? -11.490 -4.895 -1.774 1.00 91.94 190 GLY A C 1
ATOM 1462 O O . GLY A 1 190 ? -11.576 -5.381 -0.646 1.00 91.94 190 GLY A O 1
ATOM 1463 N N . HIS A 1 191 ? -11.952 -3.673 -2.049 1.00 90.75 191 HIS A N 1
ATOM 1464 C CA . HIS A 1 191 ? -12.586 -2.818 -1.043 1.00 90.75 191 HIS A CA 1
ATOM 1465 C C . HIS A 1 191 ? -13.934 -3.360 -0.566 1.00 90.75 191 HIS A C 1
ATOM 1467 O O . HIS A 1 191 ? -14.197 -3.355 0.634 1.00 90.75 191 HIS A O 1
ATOM 1473 N N . VAL A 1 192 ? -14.781 -3.868 -1.464 1.00 91.69 192 VAL A N 1
ATOM 1474 C CA . VAL A 1 192 ? -16.065 -4.483 -1.084 1.00 91.69 192 VAL A CA 1
ATOM 1475 C C . VAL A 1 192 ? -15.836 -5.678 -0.153 1.00 91.69 192 VAL A C 1
ATOM 1477 O O . VAL A 1 192 ? -16.488 -5.780 0.888 1.00 91.69 192 VAL A O 1
ATOM 1480 N N . LEU A 1 193 ? -14.870 -6.545 -0.478 1.00 91.94 193 LEU A N 1
ATOM 1481 C CA . LEU A 1 193 ? -14.484 -7.673 0.375 1.00 91.94 193 LEU A CA 1
ATOM 1482 C C . LEU A 1 193 ? -13.936 -7.205 1.727 1.00 91.94 193 LEU A C 1
ATOM 1484 O O . LEU A 1 193 ? -14.306 -7.753 2.764 1.00 91.94 193 LEU A O 1
ATOM 1488 N N . ALA A 1 194 ? -13.105 -6.165 1.740 1.00 90.56 194 ALA A N 1
ATOM 1489 C CA . ALA A 1 194 ? -12.578 -5.589 2.969 1.00 90.56 194 ALA A CA 1
ATOM 1490 C C . ALA A 1 194 ? -13.673 -5.007 3.869 1.00 90.56 194 ALA A C 1
ATOM 1492 O O . ALA A 1 194 ? -13.707 -5.316 5.060 1.00 90.56 194 ALA A O 1
ATOM 1493 N N . VAL A 1 195 ? -14.609 -4.229 3.315 1.00 89.69 195 VAL A N 1
ATOM 1494 C CA . VAL A 1 195 ? -15.764 -3.691 4.055 1.00 89.69 195 VAL A CA 1
ATOM 1495 C C . VAL A 1 195 ? -16.601 -4.827 4.635 1.00 89.69 195 VAL A C 1
ATOM 1497 O O . VAL A 1 195 ? -17.010 -4.759 5.795 1.00 89.69 195 VAL A O 1
ATOM 1500 N N . TYR A 1 196 ? -16.834 -5.886 3.858 1.00 89.88 196 TYR A N 1
ATOM 1501 C CA . TYR A 1 196 ? -17.566 -7.061 4.317 1.00 89.88 196 TYR A CA 1
ATOM 1502 C C . TYR A 1 196 ? -16.862 -7.750 5.497 1.00 89.88 196 TYR A C 1
ATOM 1504 O O . TYR A 1 196 ? -17.487 -7.990 6.532 1.00 89.88 196 TYR A O 1
ATOM 1512 N N . LEU A 1 197 ? -15.550 -7.994 5.397 1.00 88.88 197 LEU A N 1
ATOM 1513 C CA . LEU A 1 197 ? -14.761 -8.576 6.487 1.00 88.88 197 LEU A CA 1
ATOM 1514 C C . LEU A 1 197 ? -14.710 -7.667 7.721 1.00 88.88 197 LEU A C 1
ATOM 1516 O O . LEU A 1 197 ? -14.836 -8.155 8.843 1.00 88.88 197 LEU A O 1
ATOM 1520 N N . ALA A 1 198 ? -14.579 -6.353 7.533 1.00 86.75 198 ALA A N 1
ATOM 1521 C CA . ALA A 1 198 ? -14.607 -5.379 8.620 1.00 86.75 198 ALA A CA 1
ATOM 1522 C C . ALA A 1 198 ? -15.970 -5.365 9.323 1.00 86.75 198 ALA A C 1
ATOM 1524 O O . ALA A 1 198 ? -16.033 -5.302 10.548 1.00 86.75 198 ALA A O 1
ATOM 1525 N N . HIS A 1 199 ? -17.068 -5.476 8.571 1.00 87.81 199 HIS A N 1
ATOM 1526 C CA . HIS A 1 199 ? -18.405 -5.574 9.146 1.00 87.81 199 HIS A CA 1
ATOM 1527 C C . HIS A 1 199 ? -18.576 -6.861 9.963 1.00 87.81 199 HIS A C 1
ATOM 1529 O O . HIS A 1 199 ? -19.055 -6.809 11.095 1.00 87.81 199 HIS A O 1
ATOM 1535 N N . LEU A 1 200 ? -18.125 -8.004 9.436 1.00 86.69 200 LEU A N 1
ATOM 1536 C CA . LEU A 1 200 ? -18.134 -9.270 10.174 1.00 86.69 200 LEU A CA 1
ATOM 1537 C C . LEU A 1 200 ? -17.301 -9.190 11.459 1.00 86.69 200 LEU A C 1
ATOM 1539 O O . LEU A 1 200 ? -17.754 -9.656 12.505 1.00 86.69 200 LEU A O 1
ATOM 1543 N N . ALA A 1 201 ? -16.116 -8.577 11.403 1.00 84.00 201 ALA A N 1
ATOM 1544 C CA . ALA A 1 201 ? -15.284 -8.344 12.579 1.00 84.00 201 ALA A CA 1
ATOM 1545 C C . ALA A 1 201 ? -16.007 -7.450 13.600 1.00 84.00 201 ALA A C 1
ATOM 1547 O O . ALA A 1 201 ? -16.109 -7.812 14.769 1.00 84.00 201 ALA A O 1
ATOM 1548 N N . ALA A 1 202 ? -16.609 -6.342 13.158 1.00 83.06 202 ALA A N 1
ATOM 1549 C CA . ALA A 1 202 ? -17.344 -5.426 14.026 1.00 83.06 202 ALA A CA 1
ATOM 1550 C C . ALA A 1 202 ? -18.538 -6.096 14.723 1.00 83.06 202 ALA A C 1
ATOM 1552 O O . ALA A 1 202 ? -18.702 -5.923 15.927 1.00 83.06 202 ALA A O 1
ATOM 1553 N N . VAL A 1 203 ? -19.343 -6.885 14.001 1.00 85.06 203 VAL A N 1
ATOM 1554 C CA . VAL A 1 203 ? -20.485 -7.625 14.572 1.00 85.06 203 VAL A CA 1
ATOM 1555 C C . VAL A 1 203 ? -20.027 -8.657 15.605 1.00 85.06 203 VAL A C 1
ATOM 1557 O O . VAL A 1 203 ? -20.704 -8.862 16.609 1.00 85.06 203 VAL A O 1
ATOM 1560 N N . ARG A 1 204 ? -18.873 -9.299 15.388 1.00 80.38 204 ARG A N 1
ATOM 1561 C CA . ARG A 1 204 ? -18.304 -10.269 16.338 1.00 80.38 204 ARG A CA 1
ATOM 1562 C C . ARG A 1 204 ? -17.721 -9.598 17.582 1.00 80.38 204 ARG A C 1
ATOM 1564 O O . ARG A 1 204 ? -17.852 -10.138 18.675 1.00 80.38 204 ARG A O 1
ATOM 1571 N N . THR A 1 205 ? -17.084 -8.439 17.431 1.00 78.31 205 THR A N 1
ATOM 1572 C CA . THR A 1 205 ? -16.426 -7.719 18.533 1.00 78.31 205 THR A CA 1
ATOM 1573 C C . THR A 1 205 ? -17.407 -6.899 19.365 1.00 78.31 205 THR A C 1
ATOM 1575 O O . THR A 1 205 ? -17.297 -6.836 20.590 1.00 78.31 205 THR A O 1
ATOM 1578 N N . PHE A 1 206 ? -18.379 -6.259 18.721 1.00 77.75 206 PHE A N 1
ATOM 1579 C CA . PHE A 1 206 ? -19.352 -5.403 19.381 1.00 77.75 206 PHE A CA 1
ATOM 1580 C C . PHE A 1 206 ? -20.708 -6.112 19.415 1.00 77.75 206 PHE A C 1
ATOM 1582 O O . PHE A 1 206 ? -21.429 -6.157 18.428 1.00 77.75 206 PHE A O 1
ATOM 1589 N N . GLY A 1 207 ? -21.093 -6.636 20.582 1.00 68.38 207 GLY A N 1
ATOM 1590 C CA . GLY A 1 207 ? -22.383 -7.324 20.754 1.00 68.38 207 GLY A CA 1
ATOM 1591 C C . GLY A 1 207 ? -23.624 -6.419 20.664 1.00 68.38 207 GLY A C 1
ATOM 1592 O O . GLY A 1 207 ? -24.745 -6.915 20.647 1.00 68.38 207 GLY A O 1
ATOM 1593 N N . ASP A 1 208 ? -23.445 -5.096 20.614 1.00 79.38 208 ASP A N 1
ATOM 1594 C CA . ASP A 1 208 ? -24.528 -4.110 20.548 1.00 79.38 208 ASP A CA 1
ATOM 1595 C C . ASP A 1 208 ? -24.590 -3.444 19.165 1.00 79.38 208 ASP A C 1
ATOM 1597 O O . ASP A 1 208 ? -23.622 -2.812 18.732 1.00 79.38 208 ASP A O 1
ATOM 1601 N N . ARG A 1 209 ? -25.752 -3.521 18.496 1.00 78.19 209 ARG A N 1
ATOM 1602 C CA . ARG A 1 209 ? -25.968 -2.997 17.132 1.00 78.19 209 ARG A CA 1
ATOM 1603 C C . ARG A 1 209 ? -25.627 -1.512 17.008 1.00 78.19 209 ARG A C 1
ATOM 1605 O O . ARG A 1 209 ? -25.050 -1.101 16.005 1.00 78.19 209 ARG A O 1
ATOM 1612 N N . VAL A 1 210 ? -25.945 -0.705 18.021 1.00 77.75 210 VAL A N 1
ATOM 1613 C CA . VAL A 1 210 ? -25.664 0.742 17.991 1.00 77.75 210 VAL A CA 1
ATOM 1614 C C . VAL A 1 210 ? -24.157 1.002 18.027 1.00 77.75 210 VAL A C 1
ATOM 1616 O O . VAL A 1 210 ? -23.654 1.884 17.328 1.00 77.75 210 VAL A O 1
ATOM 1619 N N . THR A 1 211 ? -23.427 0.217 18.817 1.00 75.56 211 THR A N 1
ATOM 1620 C CA . THR A 1 211 ? -21.966 0.297 18.913 1.00 75.56 211 THR A CA 1
ATOM 1621 C C . THR A 1 211 ? -21.286 -0.214 17.633 1.00 75.56 211 THR A C 1
ATOM 1623 O O . THR A 1 211 ? -20.350 0.429 17.153 1.00 75.56 211 THR A O 1
ATOM 1626 N N . VAL A 1 212 ? -21.806 -1.288 17.019 1.00 77.44 212 VAL A N 1
ATOM 1627 C CA . VAL A 1 212 ? -21.366 -1.771 15.694 1.00 77.44 212 VAL A CA 1
ATOM 1628 C C . VAL A 1 212 ? -21.469 -0.651 14.660 1.00 77.44 212 VAL A C 1
ATOM 1630 O O . VAL A 1 212 ? -20.465 -0.293 14.054 1.00 77.44 212 VAL A O 1
ATOM 1633 N N . MET A 1 213 ? -22.643 -0.028 14.507 1.00 80.00 213 MET A N 1
ATOM 1634 C CA . MET A 1 213 ? -22.829 1.010 13.485 1.00 80.00 213 MET A CA 1
ATOM 1635 C C . MET A 1 213 ? -21.939 2.234 13.724 1.00 80.00 213 MET A C 1
ATOM 1637 O O . MET A 1 213 ? -21.361 2.773 12.784 1.00 80.00 213 MET A O 1
ATOM 1641 N N . LYS A 1 214 ? -21.776 2.663 14.984 1.00 80.44 214 LYS A N 1
ATOM 1642 C CA . LYS A 1 214 ? -20.929 3.821 15.313 1.00 80.44 214 LYS A CA 1
ATOM 1643 C C . LYS A 1 214 ? -19.442 3.563 15.069 1.00 80.44 214 LYS A C 1
ATOM 1645 O O . LYS A 1 214 ? -18.751 4.456 14.588 1.00 80.44 214 LYS A O 1
ATOM 1650 N N . SER A 1 215 ? -18.958 2.359 15.376 1.00 76.69 215 SER A N 1
ATOM 1651 C CA . SER A 1 215 ? -17.564 1.969 15.114 1.00 76.69 215 SER A CA 1
ATOM 1652 C C . SER A 1 215 ? -17.260 1.778 13.625 1.00 76.69 215 SER A C 1
ATOM 1654 O O . SER A 1 215 ? -16.103 1.880 13.227 1.00 76.69 215 SER A O 1
ATOM 1656 N N . GLN A 1 216 ? -18.284 1.573 12.791 1.00 82.88 216 GLN A N 1
ATOM 1657 C CA . GLN A 1 216 ? -18.111 1.390 11.356 1.00 82.88 216 GLN A CA 1
ATOM 1658 C C . GLN A 1 216 ? -17.811 2.703 10.619 1.00 82.88 216 GLN A C 1
ATOM 1660 O O . GLN A 1 216 ? -17.097 2.661 9.623 1.00 82.88 216 GLN A O 1
ATOM 1665 N N . TYR A 1 217 ? -18.278 3.864 11.108 1.00 86.31 217 TYR A N 1
ATOM 1666 C CA . TYR A 1 217 ? -18.040 5.150 10.429 1.00 86.31 217 TYR A CA 1
ATOM 1667 C C . TYR A 1 217 ? -16.551 5.490 10.274 1.00 86.31 217 TYR A C 1
ATOM 1669 O O . TYR A 1 217 ? -16.147 5.750 9.144 1.00 86.31 217 TYR A O 1
ATOM 1677 N N . PRO A 1 218 ? -15.703 5.450 11.328 1.00 86.75 218 PRO A N 1
ATOM 1678 C CA . PRO A 1 218 ? -14.275 5.706 11.154 1.00 86.75 218 PRO A CA 1
ATOM 1679 C C . PRO A 1 218 ? -13.617 4.739 10.162 1.00 86.75 218 PRO A C 1
ATOM 1681 O O . PRO A 1 218 ? -12.824 5.176 9.334 1.00 86.75 218 PRO A O 1
ATOM 1684 N N . MET A 1 219 ? -13.967 3.448 10.208 1.00 84.25 219 MET A N 1
ATOM 1685 C CA . MET A 1 219 ? -13.393 2.450 9.299 1.00 84.25 219 MET A CA 1
ATOM 1686 C C . MET A 1 219 ? -13.805 2.691 7.845 1.00 84.25 219 MET A C 1
ATOM 1688 O O . MET A 1 219 ? -12.966 2.641 6.952 1.00 84.25 219 MET A O 1
ATOM 1692 N N . LEU A 1 220 ? -15.084 2.990 7.605 1.00 87.25 220 LEU A N 1
ATOM 1693 C CA . LEU A 1 220 ? -15.594 3.331 6.278 1.00 87.25 220 LEU A CA 1
ATOM 1694 C C . LEU A 1 220 ? -14.900 4.572 5.725 1.00 87.25 220 LEU A C 1
ATOM 1696 O O . LEU A 1 220 ? -14.471 4.561 4.577 1.00 87.25 220 LEU A O 1
ATOM 1700 N N . THR A 1 221 ? -14.737 5.612 6.547 1.00 89.31 221 THR A N 1
ATOM 1701 C CA . THR A 1 221 ? -14.004 6.818 6.152 1.00 89.31 221 THR A CA 1
ATOM 1702 C C . THR A 1 221 ? -12.568 6.484 5.763 1.00 89.31 221 THR A C 1
ATOM 1704 O O . THR A 1 221 ? -12.125 6.914 4.703 1.00 89.31 221 THR A O 1
ATOM 1707 N N . LEU A 1 222 ? -11.856 5.682 6.565 1.00 88.56 222 LEU A N 1
ATOM 1708 C CA . LEU A 1 222 ? -10.495 5.251 6.239 1.00 88.56 222 LEU A CA 1
ATOM 1709 C C . LEU A 1 222 ? -10.445 4.511 4.896 1.00 88.56 222 LEU A C 1
ATOM 1711 O O . LEU A 1 222 ? -9.613 4.832 4.053 1.00 88.56 222 LEU A O 1
ATOM 1715 N N . MET A 1 223 ? -11.346 3.547 4.690 1.00 86.69 223 MET A N 1
ATOM 1716 C CA . MET A 1 223 ? -11.398 2.759 3.459 1.00 86.69 223 MET A CA 1
ATOM 1717 C C . MET A 1 223 ? -11.694 3.630 2.237 1.00 86.69 223 MET A C 1
ATOM 1719 O O . MET A 1 223 ? -10.993 3.511 1.242 1.00 86.69 223 MET A O 1
ATOM 1723 N N . VAL A 1 224 ? -12.674 4.536 2.315 1.00 88.69 224 VAL A N 1
ATOM 1724 C CA . VAL A 1 224 ? -13.036 5.433 1.204 1.00 88.69 224 VAL A CA 1
ATOM 1725 C C . VAL A 1 224 ? -11.897 6.391 0.874 1.00 88.69 224 VAL A C 1
ATOM 1727 O O . VAL A 1 224 ? -11.564 6.555 -0.297 1.00 88.69 224 VAL A O 1
ATOM 1730 N N . VAL A 1 225 ? -11.276 7.005 1.887 1.00 89.94 225 VAL A N 1
ATOM 1731 C CA . VAL A 1 225 ? -10.117 7.888 1.685 1.00 89.94 225 VAL A CA 1
ATOM 1732 C C . VAL A 1 225 ? -8.987 7.125 1.002 1.00 89.94 225 VAL A C 1
ATOM 1734 O O . VAL A 1 225 ? -8.417 7.628 0.037 1.00 89.94 225 VAL A O 1
ATOM 1737 N N . TYR A 1 226 ? -8.710 5.897 1.445 1.00 86.69 226 TYR A N 1
ATOM 1738 C CA . TYR A 1 226 ? -7.706 5.055 0.809 1.00 86.69 226 TYR A CA 1
ATOM 1739 C C . TYR A 1 226 ? -8.067 4.736 -0.647 1.00 86.69 226 TYR A C 1
ATOM 1741 O O . TYR A 1 226 ? -7.230 4.927 -1.520 1.00 86.69 226 TYR A O 1
ATOM 1749 N N . THR A 1 227 ? -9.317 4.366 -0.949 1.00 86.31 227 THR A N 1
ATOM 1750 C CA . THR A 1 227 ? -9.756 4.122 -2.335 1.00 86.31 227 THR A CA 1
ATOM 1751 C C . THR A 1 227 ? -9.556 5.347 -3.220 1.00 86.31 227 THR A C 1
ATOM 1753 O O . THR A 1 227 ? -9.066 5.220 -4.338 1.00 86.31 227 THR A O 1
ATOM 1756 N N . VAL A 1 228 ? -9.933 6.534 -2.734 1.00 89.31 228 VAL A N 1
ATOM 1757 C CA . VAL A 1 228 ? -9.786 7.785 -3.487 1.00 89.31 228 VAL A CA 1
ATOM 1758 C C . VAL A 1 228 ? -8.314 8.055 -3.782 1.00 89.31 228 VAL A C 1
ATOM 1760 O O . VAL A 1 228 ? -7.983 8.358 -4.924 1.00 89.31 228 VAL A O 1
ATOM 1763 N N . ILE A 1 229 ? -7.434 7.889 -2.792 1.00 87.25 229 ILE A N 1
ATOM 1764 C CA . ILE A 1 229 ? -5.986 8.056 -2.969 1.00 87.25 229 ILE A CA 1
ATOM 1765 C C . ILE A 1 229 ? -5.440 7.023 -3.963 1.00 87.25 229 ILE A C 1
ATOM 1767 O O . ILE A 1 229 ? -4.756 7.402 -4.907 1.00 87.25 229 ILE A O 1
ATOM 1771 N N . SER A 1 230 ? -5.779 5.740 -3.813 1.00 83.62 230 SER A N 1
ATOM 1772 C CA . SER A 1 230 ? -5.330 4.668 -4.712 1.00 83.62 230 SER A CA 1
ATOM 1773 C C . SER A 1 230 ? -5.767 4.891 -6.160 1.00 83.62 230 SER A C 1
ATOM 1775 O O . SER A 1 230 ? -4.968 4.738 -7.081 1.00 83.62 230 SER A O 1
ATOM 1777 N N . LEU A 1 231 ? -7.030 5.271 -6.380 1.00 85.50 231 LEU A N 1
ATOM 1778 C CA . LEU A 1 231 ? -7.540 5.567 -7.719 1.00 85.50 231 LEU A CA 1
ATOM 1779 C C . LEU A 1 231 ? -6.910 6.839 -8.293 1.00 85.50 231 LEU A C 1
ATOM 1781 O O . LEU A 1 231 ? -6.646 6.891 -9.491 1.00 85.50 231 LEU A O 1
ATOM 1785 N N . TRP A 1 232 ? -6.655 7.846 -7.455 1.00 88.19 232 TRP A N 1
ATOM 1786 C CA . TRP A 1 232 ? -5.973 9.067 -7.872 1.00 88.19 232 TRP A CA 1
ATOM 1787 C C . TRP A 1 232 ? -4.542 8.788 -8.334 1.00 88.19 232 TRP A C 1
ATOM 1789 O O . TRP A 1 232 ? -4.172 9.273 -9.401 1.00 88.19 232 TRP A O 1
ATOM 1799 N N . ILE A 1 233 ? -3.787 7.972 -7.586 1.00 82.81 233 ILE A N 1
ATOM 1800 C CA . ILE A 1 233 ? -2.424 7.546 -7.936 1.00 82.81 233 ILE A CA 1
ATOM 1801 C C . ILE A 1 233 ? -2.419 6.834 -9.292 1.00 82.81 233 ILE A C 1
ATOM 1803 O O . ILE A 1 233 ? -1.669 7.220 -10.180 1.00 82.81 233 ILE A O 1
ATOM 1807 N N . ILE A 1 234 ? -3.310 5.860 -9.495 1.00 78.06 234 ILE A N 1
ATOM 1808 C CA . ILE A 1 234 ? -3.390 5.102 -10.758 1.00 78.06 234 ILE A CA 1
ATOM 1809 C C . ILE A 1 234 ? -3.840 5.975 -11.938 1.00 78.06 234 ILE A C 1
ATOM 1811 O O . ILE A 1 234 ? -3.540 5.671 -13.090 1.00 78.06 234 ILE A O 1
ATOM 1815 N N . ALA A 1 235 ? -4.575 7.055 -11.674 1.00 81.44 235 ALA A N 1
ATOM 1816 C CA . ALA A 1 235 ? -4.989 8.003 -12.700 1.00 81.44 235 ALA A CA 1
ATOM 1817 C C . ALA A 1 235 ? -3.904 9.033 -13.057 1.00 81.44 235 ALA A C 1
ATOM 1819 O O . ALA A 1 235 ? -4.092 9.775 -14.024 1.00 81.44 235 ALA A O 1
ATOM 1820 N N . GLN A 1 236 ? -2.807 9.127 -12.293 1.00 78.69 236 GLN A N 1
ATOM 1821 C CA . GLN A 1 236 ? -1.732 10.062 -12.610 1.00 78.69 236 GLN A CA 1
ATOM 1822 C C . GLN A 1 236 ? -0.933 9.597 -13.835 1.00 78.69 236 GLN A C 1
ATOM 1824 O O . GLN A 1 236 ? -0.727 8.396 -14.025 1.00 78.69 236 GLN A O 1
ATOM 1829 N N . PRO A 1 237 ? -0.454 10.537 -14.670 1.00 69.25 237 PRO A N 1
ATOM 1830 C CA . PRO A 1 237 ? 0.520 10.211 -15.697 1.00 69.25 237 PRO A CA 1
ATOM 1831 C C . PRO A 1 237 ? 1.817 9.760 -15.022 1.00 69.25 237 PRO A C 1
ATOM 1833 O O . PRO A 1 237 ? 2.338 10.452 -14.148 1.00 69.25 237 PRO A O 1
ATOM 1836 N N . ILE A 1 238 ? 2.320 8.603 -15.442 1.00 69.94 238 ILE A N 1
ATOM 1837 C CA . ILE A 1 238 ? 3.620 8.095 -15.010 1.00 69.94 238 ILE A CA 1
ATOM 1838 C C . ILE A 1 238 ? 4.687 8.981 -15.656 1.00 69.94 238 ILE A C 1
ATOM 1840 O O . ILE A 1 238 ? 4.720 9.117 -16.881 1.00 69.94 238 ILE A O 1
ATOM 1844 N N . ILE A 1 239 ? 5.516 9.606 -14.827 1.00 62.72 239 ILE A N 1
ATOM 1845 C CA . ILE A 1 239 ? 6.732 10.296 -15.257 1.00 62.72 239 ILE A CA 1
ATOM 1846 C C . ILE A 1 239 ? 7.917 9.397 -14.919 1.00 62.72 239 ILE A C 1
ATOM 1848 O O . ILE A 1 239 ? 8.347 9.332 -13.769 1.00 62.72 239 ILE A O 1
ATOM 1852 N N . GLU A 1 240 ? 8.408 8.700 -15.938 1.00 48.97 240 GLU A N 1
ATOM 1853 C CA . GLU A 1 240 ? 9.721 8.048 -15.959 1.00 48.97 240 GLU A CA 1
ATOM 1854 C C . GLU A 1 240 ? 10.638 8.784 -16.939 1.00 48.97 240 GLU A C 1
ATOM 1856 O O . GLU A 1 240 ? 10.152 9.161 -18.034 1.00 48.97 240 GLU A O 1
#

Sequence (240 aa):
DCYPCFQRANDREINLRPPDGGPGRNEPVTDDLLALVALMLGTVTFDGFSATPAWDDFRRFSVDLIGAGGGDVLNSLVLADTLGVLLVPVGFLLVYLLFARFMARYAKGRAGALEIARIFGVSLIPIALAYNIAHFINLLLIQGQLIIPLSSDPFSFGWDLFGTVDYSLNLTIINPRVLWFLSVALIVSGHVLAVYLAHLAAVRTFGDRVTVMKSQYPMLTLMVVYTVISLWIIAQPIIE

Foldseek 3Di:
DPPVVCVVDPDDDDDDDDPVPPLPDPDQADPVLLLVLLLLLQQLLLVLVCQFPVVVVVLVVQCVVVNQDDDPPDGSNVVSSVCSSVVRSVVSSVLLLVLLQQLCVLVVNPDDSVSSSRLLSVLSVLLSVLLVCLSCVLVCQFVVQVVVVCVQPVPVPPGRNPVCPVPDTDNVSDDPVVSLVSSLVSNVVSLVSSLVSNLVSLVVSDVDPVSSVSSSVSVVVVSVVSSVSSNVSVPGDGDD